Protein AF-A0A9X0CSK3-F1 (afdb_monomer)

Structure (mmCIF, N/CA/C/O backbone):
data_AF-A0A9X0CSK3-F1
#
_entry.id   AF-A0A9X0CSK3-F1
#
loop_
_atom_site.group_PDB
_atom_site.id
_atom_site.type_symbol
_atom_site.label_atom_id
_atom_site.label_alt_id
_atom_site.label_comp_id
_atom_site.label_asym_id
_atom_site.label_entity_id
_atom_site.label_seq_id
_atom_site.pdbx_PDB_ins_code
_atom_site.Cartn_x
_atom_site.Cartn_y
_atom_site.Cartn_z
_atom_site.occupancy
_atom_site.B_iso_or_equiv
_atom_site.auth_seq_id
_atom_site.auth_comp_id
_atom_site.auth_asym_id
_atom_site.auth_atom_id
_atom_site.pdbx_PDB_model_num
ATOM 1 N N . MET A 1 1 ? 17.862 30.780 7.744 1.00 40.22 1 MET A N 1
ATOM 2 C CA . MET A 1 1 ? 16.846 31.199 6.753 1.00 40.22 1 MET A CA 1
ATOM 3 C C . MET A 1 1 ? 15.667 30.244 6.864 1.00 40.22 1 MET A C 1
ATOM 5 O O . MET A 1 1 ? 15.822 29.083 6.515 1.00 40.22 1 MET A O 1
ATOM 9 N N . SER A 1 2 ? 14.540 30.673 7.439 1.00 42.19 2 SER A N 1
ATOM 10 C CA . SER A 1 2 ? 13.353 29.812 7.549 1.00 42.19 2 SER A CA 1
ATOM 11 C C . SER A 1 2 ? 12.716 29.691 6.167 1.00 42.19 2 SER A C 1
ATOM 13 O O . SER A 1 2 ? 12.241 30.685 5.614 1.00 42.19 2 SER A O 1
ATOM 15 N N . ALA A 1 3 ? 12.797 28.508 5.559 1.00 40.62 3 ALA A N 1
ATOM 16 C CA . ALA A 1 3 ? 12.141 28.245 4.288 1.00 40.62 3 ALA A CA 1
ATOM 17 C C . ALA A 1 3 ? 10.630 28.453 4.454 1.00 40.62 3 ALA A C 1
ATOM 19 O O . ALA A 1 3 ? 10.029 27.965 5.408 1.00 40.62 3 ALA A O 1
ATOM 20 N N . ASN A 1 4 ? 10.019 29.179 3.518 1.00 42.47 4 ASN A N 1
ATOM 21 C CA . ASN A 1 4 ? 8.575 29.377 3.482 1.00 42.47 4 ASN A CA 1
ATOM 22 C C . ASN A 1 4 ? 7.900 27.983 3.462 1.00 42.47 4 ASN A C 1
ATOM 24 O O . ASN A 1 4 ? 8.144 27.230 2.512 1.00 42.47 4 ASN A O 1
ATOM 28 N N . PRO A 1 5 ? 7.106 27.591 4.481 1.00 48.34 5 PRO A N 1
ATOM 29 C CA . PRO A 1 5 ? 6.612 26.216 4.641 1.00 48.34 5 PRO A CA 1
ATOM 30 C C . PRO A 1 5 ? 5.733 25.732 3.474 1.00 48.34 5 PRO A C 1
ATOM 32 O O . PRO A 1 5 ? 5.502 24.537 3.322 1.00 48.34 5 PRO A O 1
ATOM 35 N N . SER A 1 6 ? 5.298 26.640 2.596 1.00 53.62 6 SER A N 1
ATOM 36 C CA . SER A 1 6 ? 4.595 26.325 1.351 1.00 53.62 6 SER A CA 1
ATOM 37 C C . SER A 1 6 ? 5.475 25.726 0.243 1.00 53.62 6 SER A C 1
ATOM 39 O O . SER A 1 6 ? 4.927 25.159 -0.701 1.00 53.62 6 SER A O 1
ATOM 41 N N . LYS A 1 7 ? 6.814 25.812 0.333 1.00 61.25 7 LYS A N 1
ATOM 42 C CA . LYS A 1 7 ? 7.733 25.332 -0.720 1.00 61.25 7 LYS A CA 1
ATOM 43 C C . LYS A 1 7 ? 8.302 23.931 -0.494 1.00 61.25 7 LYS A C 1
ATOM 45 O O . LYS A 1 7 ? 8.756 23.321 -1.454 1.00 61.25 7 LYS A O 1
ATOM 50 N N . THR A 1 8 ? 8.292 23.411 0.735 1.00 75.44 8 THR A N 1
ATOM 51 C CA . THR A 1 8 ? 8.854 22.083 1.031 1.00 75.44 8 THR A CA 1
ATOM 52 C C . THR A 1 8 ? 7.776 20.996 1.066 1.00 75.44 8 THR A C 1
ATOM 54 O O . THR A 1 8 ? 6.624 21.213 1.461 1.00 75.44 8 THR A O 1
ATOM 57 N N . PHE A 1 9 ? 8.137 19.797 0.612 1.00 77.62 9 PHE A N 1
ATOM 58 C CA . PHE A 1 9 ? 7.306 18.606 0.772 1.00 77.62 9 PHE A CA 1
ATOM 59 C C . PHE A 1 9 ? 7.514 17.928 2.126 1.00 77.62 9 PHE A C 1
ATOM 61 O O . PHE A 1 9 ? 6.725 17.054 2.461 1.00 77.62 9 PHE A O 1
ATOM 68 N N . TYR A 1 10 ? 8.528 18.329 2.896 1.00 85.94 10 TYR A N 1
ATOM 69 C CA . TYR A 1 10 ? 8.949 17.610 4.089 1.00 85.94 10 TYR A CA 1
ATOM 70 C C . TYR A 1 10 ? 7.950 17.713 5.253 1.00 85.94 10 TYR A C 1
ATOM 72 O O . TYR A 1 10 ? 7.485 18.805 5.575 1.00 85.94 10 TYR A O 1
ATOM 80 N N . GLY A 1 11 ? 7.659 16.579 5.900 1.00 85.50 11 GLY A N 1
ATOM 81 C CA . GLY A 1 11 ? 7.024 16.518 7.222 1.00 85.50 11 GLY A CA 1
ATOM 82 C C . GLY A 1 11 ? 5.646 17.177 7.325 1.00 85.50 11 GLY A C 1
ATOM 83 O O . GLY A 1 11 ? 5.385 17.918 8.273 1.00 85.50 11 GLY A O 1
ATOM 84 N N . ARG A 1 12 ? 4.751 16.933 6.362 1.00 89.19 12 ARG A N 1
ATOM 85 C CA . ARG A 1 12 ? 3.408 17.529 6.359 1.00 89.19 12 ARG A CA 1
ATOM 86 C C . ARG A 1 12 ? 2.505 16.874 7.405 1.00 89.19 12 ARG A C 1
ATOM 88 O O . ARG A 1 12 ? 2.547 15.665 7.618 1.00 89.19 12 ARG A O 1
ATOM 95 N N . SER A 1 13 ? 1.630 17.670 8.016 1.00 91.88 13 SER A N 1
ATOM 96 C CA . SER A 1 13 ? 0.633 17.163 8.960 1.00 91.88 13 SER A CA 1
ATOM 97 C C . SER A 1 13 ? -0.369 16.247 8.262 1.00 91.88 13 SER A C 1
ATOM 99 O O . SER A 1 13 ? -0.886 16.570 7.188 1.00 91.88 13 SER A O 1
ATOM 101 N N . LEU A 1 14 ? -0.648 15.104 8.885 1.00 94.62 14 LEU A N 1
ATOM 102 C CA . LEU A 1 14 ? -1.708 14.211 8.440 1.00 94.62 14 LEU A CA 1
ATOM 103 C C . LEU A 1 14 ? -3.088 14.836 8.734 1.00 94.62 14 LEU A C 1
ATOM 105 O O . LEU A 1 14 ? -3.266 15.457 9.784 1.00 94.62 14 LEU A O 1
ATOM 109 N N . PRO A 1 15 ? -4.067 14.665 7.833 1.00 95.19 15 PRO A N 1
ATOM 110 C CA . PRO A 1 15 ? -5.474 14.966 8.098 1.00 95.19 15 PRO A CA 1
ATOM 111 C C . PRO A 1 15 ? -6.005 14.259 9.355 1.00 95.19 15 PRO A C 1
ATOM 113 O O . PRO A 1 15 ? -5.570 13.155 9.672 1.00 95.19 15 PRO A O 1
ATOM 116 N N . GLN A 1 16 ? -6.974 14.864 10.054 1.00 92.75 16 GLN A N 1
ATOM 117 C CA . GLN A 1 16 ? -7.488 14.377 11.353 1.00 92.75 16 GLN A CA 1
ATOM 118 C C . GLN A 1 16 ? -8.116 12.972 11.302 1.00 92.75 16 GLN A C 1
ATOM 120 O O . GLN A 1 16 ? -8.149 12.254 12.296 1.00 92.75 16 GLN A O 1
ATOM 125 N N . ASN A 1 17 ? -8.620 12.586 10.136 1.00 94.06 17 ASN A N 1
ATOM 126 C CA . ASN A 1 17 ? -9.190 11.278 9.824 1.00 94.06 17 ASN A CA 1
ATOM 127 C C . ASN A 1 17 ? -8.132 10.176 9.628 1.00 94.06 17 ASN A C 1
ATOM 129 O O . ASN A 1 17 ? -8.496 9.005 9.517 1.00 94.06 17 ASN A O 1
ATOM 133 N N . LEU A 1 18 ? -6.844 10.529 9.575 1.00 97.94 18 LEU A N 1
ATOM 134 C CA . LEU A 1 18 ? -5.724 9.595 9.489 1.00 97.94 18 LEU A CA 1
ATOM 135 C C . LEU A 1 18 ? -4.973 9.567 10.820 1.00 97.94 18 LEU A C 1
ATOM 137 O O . LEU A 1 18 ? -4.809 10.587 11.485 1.00 97.94 18 LEU A O 1
ATOM 141 N N . VAL A 1 19 ? -4.476 8.394 11.206 1.00 98.25 19 VAL A N 1
ATOM 142 C CA . VAL A 1 19 ? -3.727 8.245 12.461 1.00 98.25 19 VAL A CA 1
ATOM 143 C C . VAL A 1 19 ? -2.261 8.002 12.156 1.00 98.25 19 VAL A C 1
ATOM 145 O O . VAL A 1 19 ? -1.904 6.986 11.563 1.00 98.25 19 VAL A O 1
ATOM 148 N N . ASP A 1 20 ? -1.422 8.938 12.596 1.00 97.81 20 ASP A N 1
ATOM 149 C CA . ASP A 1 20 ? 0.035 8.872 12.473 1.00 97.81 20 ASP A CA 1
ATOM 150 C C . ASP A 1 20 ? 0.575 7.580 13.093 1.00 97.81 20 ASP A C 1
ATOM 152 O O . ASP A 1 20 ? 0.211 7.214 14.219 1.00 97.81 20 ASP A O 1
ATOM 156 N N . TYR A 1 21 ? 1.467 6.905 12.370 1.00 97.00 21 TYR A N 1
ATOM 157 C CA . TYR A 1 21 ? 2.079 5.657 12.804 1.00 97.00 21 TYR A CA 1
ATOM 158 C C . TYR A 1 21 ? 2.817 5.747 14.147 1.00 97.00 21 TYR A C 1
ATOM 160 O O . TYR A 1 21 ? 2.851 4.771 14.895 1.00 97.00 21 TYR A O 1
ATOM 168 N N . ARG A 1 22 ? 3.348 6.922 14.494 1.00 95.38 22 ARG A N 1
ATOM 169 C CA . ARG A 1 22 ? 4.094 7.173 15.738 1.00 95.38 22 ARG A CA 1
ATOM 170 C C . ARG A 1 22 ? 3.187 7.419 16.948 1.00 95.38 22 ARG A C 1
ATOM 172 O O . ARG A 1 22 ? 3.669 7.554 18.069 1.00 95.38 22 ARG A O 1
ATOM 179 N N . SER A 1 23 ? 1.875 7.514 16.742 1.00 97.44 23 SER A N 1
ATOM 180 C CA . SER A 1 23 ? 0.916 7.800 17.811 1.00 97.44 23 SER A CA 1
ATOM 181 C C . SER A 1 23 ? 0.639 6.585 18.710 1.00 97.44 23 SER A C 1
ATOM 183 O O . SER A 1 23 ? 0.748 5.426 18.300 1.00 97.44 23 SER A O 1
ATOM 185 N N . LYS A 1 24 ? 0.156 6.842 19.935 1.00 97.62 24 LYS A N 1
ATOM 186 C CA . LYS A 1 24 ? -0.348 5.792 20.844 1.00 97.62 24 LYS A CA 1
ATOM 187 C C . LYS A 1 24 ? -1.507 4.993 20.226 1.00 97.62 24 LYS A C 1
ATOM 189 O O . LYS A 1 24 ? -1.617 3.788 20.457 1.00 97.62 24 LYS A O 1
ATOM 194 N N . GLY A 1 25 ? -2.347 5.653 19.422 1.00 97.31 25 GLY A N 1
ATOM 195 C CA . GLY A 1 25 ? -3.437 5.010 18.686 1.00 97.31 25 GLY A CA 1
ATOM 196 C C . GLY A 1 25 ? -2.917 3.980 17.684 1.00 97.31 25 GLY A C 1
ATOM 197 O O . GLY A 1 25 ? -3.385 2.846 17.682 1.00 97.31 25 GLY A O 1
ATOM 198 N N . SER A 1 26 ? -1.889 4.335 16.909 1.00 97.94 26 SER A N 1
ATOM 199 C CA . SER A 1 26 ? -1.227 3.401 15.990 1.00 97.94 26 SER A CA 1
ATOM 200 C C . SER A 1 26 ? -0.593 2.217 16.718 1.00 97.94 26 SER A C 1
ATOM 202 O O . SER A 1 26 ? -0.839 1.078 16.330 1.00 97.94 26 SER A O 1
ATOM 204 N N . LYS A 1 27 ? 0.146 2.461 17.814 1.00 98.00 27 LYS A N 1
ATOM 205 C CA . LYS A 1 27 ? 0.730 1.384 18.633 1.00 98.00 27 LYS A CA 1
ATOM 206 C C . LYS A 1 27 ? -0.332 0.369 19.061 1.00 98.00 27 LYS A C 1
ATOM 208 O O . LYS A 1 27 ? -0.126 -0.830 18.924 1.00 98.00 27 LYS A O 1
ATOM 213 N N . THR A 1 28 ? -1.476 0.857 19.539 1.00 98.38 28 THR A N 1
ATOM 214 C CA . THR A 1 28 ? -2.590 0.004 19.984 1.00 98.38 28 THR A CA 1
ATOM 215 C C . THR A 1 28 ? -3.127 -0.857 18.837 1.00 98.38 28 THR A C 1
ATOM 217 O O . THR A 1 28 ? -3.261 -2.068 18.995 1.00 98.38 28 THR A O 1
ATOM 220 N N . ARG A 1 29 ? -3.368 -0.253 17.664 1.00 98.56 29 ARG A N 1
ATOM 221 C CA . ARG A 1 29 ? -3.855 -0.960 16.468 1.00 98.56 29 ARG A CA 1
ATOM 222 C C . ARG A 1 29 ? -2.865 -2.003 15.965 1.00 98.56 29 ARG A C 1
ATOM 224 O O . ARG A 1 29 ? -3.264 -3.129 15.698 1.00 98.56 29 ARG A O 1
ATOM 231 N N . LEU A 1 30 ? -1.580 -1.653 15.879 1.00 98.12 30 LEU A N 1
ATOM 232 C CA . LEU A 1 30 ? -0.547 -2.565 15.394 1.00 98.12 30 LEU A CA 1
ATOM 233 C C . LEU A 1 30 ? -0.365 -3.759 16.334 1.00 98.12 30 LEU A C 1
ATOM 235 O O . LEU A 1 30 ? -0.346 -4.893 15.867 1.00 98.12 30 LEU A O 1
ATOM 239 N N . CYS A 1 31 ? -0.278 -3.527 17.649 1.00 97.94 31 CYS A N 1
ATOM 240 C CA . CYS A 1 31 ? -0.180 -4.615 18.624 1.00 97.94 31 CYS A CA 1
ATOM 241 C C . CYS A 1 31 ? -1.373 -5.572 18.515 1.00 97.94 31 CYS A C 1
ATOM 243 O O . CYS A 1 31 ? -1.173 -6.783 18.479 1.00 97.94 31 CYS A O 1
ATOM 245 N N . ARG A 1 32 ? -2.597 -5.042 18.399 1.00 97.44 32 ARG A N 1
ATOM 246 C CA . ARG A 1 32 ? -3.802 -5.859 18.225 1.00 97.44 32 ARG A CA 1
ATOM 247 C C . ARG A 1 32 ? -3.796 -6.624 16.902 1.00 97.44 32 ARG A C 1
ATOM 249 O O . ARG A 1 32 ? -4.100 -7.812 16.903 1.00 97.44 32 ARG A O 1
ATOM 256 N N . ALA A 1 33 ? -3.421 -5.988 15.793 1.00 96.81 33 ALA A N 1
ATOM 257 C CA . ALA A 1 33 ? -3.337 -6.643 14.487 1.00 96.81 33 ALA A CA 1
ATOM 258 C C . ALA A 1 33 ? -2.302 -7.782 14.481 1.00 96.81 33 ALA A C 1
ATOM 260 O O . ALA A 1 33 ? -2.587 -8.854 13.957 1.00 96.81 33 ALA A O 1
ATOM 261 N N . LEU A 1 34 ? -1.143 -7.592 15.123 1.00 94.31 34 LEU A N 1
ATOM 262 C CA . LEU A 1 34 ? -0.134 -8.643 15.305 1.00 94.31 34 LEU A CA 1
ATOM 263 C C . LEU A 1 34 ? -0.674 -9.799 16.160 1.00 94.31 34 LEU A C 1
ATOM 265 O O . LEU A 1 34 ? -0.594 -10.951 15.755 1.00 94.31 34 LEU A O 1
ATOM 269 N N . GLN A 1 35 ? -1.287 -9.497 17.307 1.00 93.62 35 GLN A N 1
ATOM 270 C CA . GLN A 1 35 ? -1.839 -10.510 18.219 1.00 93.62 35 GLN A CA 1
ATOM 271 C C . GLN A 1 35 ? -2.995 -11.312 17.609 1.00 93.62 35 GLN A C 1
ATOM 273 O O . GLN A 1 35 ? -3.183 -12.476 17.947 1.00 93.62 35 GLN A O 1
ATOM 278 N N . THR A 1 36 ? -3.783 -10.690 16.733 1.00 92.38 36 THR A N 1
ATOM 279 C CA . THR A 1 36 ? -4.957 -11.315 16.103 1.00 92.38 36 THR A CA 1
ATOM 280 C C . THR A 1 36 ? -4.664 -11.907 14.723 1.00 92.38 36 THR A C 1
ATOM 282 O O . THR A 1 36 ? -5.570 -12.454 14.099 1.00 92.38 36 THR A O 1
ATOM 285 N N . GLY A 1 37 ? -3.418 -11.823 14.240 1.00 92.50 37 GLY A N 1
ATOM 286 C CA . GLY A 1 37 ? -3.010 -12.383 12.949 1.00 92.50 37 GLY A CA 1
ATOM 287 C C . GLY A 1 37 ? -3.504 -11.604 11.724 1.00 92.50 37 GLY A C 1
ATOM 288 O O . GLY A 1 37 ? -3.651 -12.192 10.661 1.00 92.50 37 GLY A O 1
ATOM 289 N N . TYR A 1 38 ? -3.770 -10.300 11.852 1.00 96.06 38 TYR A N 1
ATOM 290 C CA . TYR A 1 38 ? -4.163 -9.392 10.758 1.00 96.06 38 TYR A CA 1
ATOM 291 C C . TYR A 1 38 ? -3.015 -8.475 10.297 1.00 96.06 38 TYR A C 1
ATOM 293 O O . TYR A 1 38 ? -3.232 -7.427 9.683 1.00 96.06 38 TYR A O 1
ATOM 301 N N . ALA A 1 39 ? -1.777 -8.842 10.610 1.00 96.31 39 ALA A N 1
ATOM 302 C CA . ALA A 1 39 ? -0.577 -8.111 10.221 1.00 96.31 39 ALA A CA 1
ATOM 303 C C . ALA A 1 39 ? 0.445 -9.018 9.518 1.00 96.31 39 ALA A C 1
ATOM 305 O O . ALA A 1 39 ? 1.637 -8.738 9.570 1.00 96.31 39 ALA A O 1
ATOM 306 N N . VAL A 1 40 ? -0.004 -10.084 8.844 1.00 95.19 40 VAL A N 1
ATOM 307 C CA . VAL A 1 40 ? 0.882 -11.025 8.131 1.00 95.19 40 VAL A CA 1
ATOM 308 C C . VAL A 1 40 ? 1.833 -10.312 7.145 1.00 95.19 40 VAL A C 1
ATOM 310 O O . VAL A 1 40 ? 3.029 -10.587 7.176 1.00 95.19 40 VAL A O 1
ATOM 313 N N . PRO A 1 41 ? 1.394 -9.316 6.345 1.00 96.75 41 PRO A N 1
ATOM 314 C CA . PRO A 1 41 ? 2.297 -8.592 5.448 1.00 96.75 41 PRO A CA 1
ATOM 315 C C . PRO A 1 41 ? 3.335 -7.709 6.156 1.00 96.75 41 PRO A C 1
ATOM 317 O O . PRO A 1 41 ? 4.329 -7.319 5.540 1.00 96.75 41 PRO A O 1
ATOM 320 N N . TYR A 1 42 ? 3.099 -7.335 7.418 1.00 96.12 42 TYR A N 1
ATOM 321 C CA . TYR A 1 42 ? 3.815 -6.253 8.092 1.00 96.12 42 TYR A CA 1
ATOM 322 C C . TYR A 1 42 ? 5.316 -6.521 8.187 1.00 96.12 42 TYR A C 1
ATOM 324 O O . TYR A 1 42 ? 6.105 -5.653 7.814 1.00 96.12 42 TYR A O 1
ATOM 332 N N . LEU A 1 43 ? 5.724 -7.704 8.658 1.00 91.94 43 LEU A N 1
ATOM 333 C CA . LEU A 1 43 ? 7.140 -8.007 8.876 1.00 91.94 43 LEU A CA 1
ATOM 334 C C . LEU A 1 43 ? 7.909 -8.033 7.550 1.00 91.94 43 LEU A C 1
ATOM 336 O O . LEU A 1 43 ? 8.892 -7.302 7.409 1.00 91.94 43 LEU A O 1
ATOM 340 N N . SER A 1 44 ? 7.411 -8.761 6.548 1.00 89.88 44 SER A N 1
ATOM 341 C CA . SER A 1 44 ? 8.039 -8.848 5.224 1.00 89.88 44 SER A CA 1
ATOM 342 C C . SER A 1 44 ? 8.128 -7.478 4.549 1.00 89.88 44 SER A C 1
ATOM 344 O O . SER A 1 44 ? 9.203 -7.091 4.092 1.00 89.88 44 SER A O 1
ATOM 346 N N . LEU A 1 45 ? 7.049 -6.687 4.559 1.00 93.50 45 LEU A N 1
ATOM 347 C CA . LEU A 1 45 ? 7.067 -5.340 3.981 1.00 93.50 45 LEU A CA 1
ATOM 348 C C . LEU A 1 45 ? 7.989 -4.397 4.755 1.00 93.50 45 LEU A C 1
ATOM 350 O O . LEU A 1 45 ? 8.713 -3.623 4.135 1.00 93.50 45 LEU A O 1
ATOM 354 N N . SER A 1 46 ? 7.995 -4.458 6.090 1.00 92.56 46 SER A N 1
ATOM 355 C CA . SER A 1 46 ? 8.833 -3.580 6.918 1.00 92.56 46 SER A CA 1
ATOM 356 C C . SER A 1 46 ? 10.318 -3.830 6.678 1.00 92.56 46 SER A C 1
ATOM 358 O O . SER A 1 46 ? 11.091 -2.878 6.604 1.00 92.56 46 SER A O 1
ATOM 360 N N . SER A 1 47 ? 10.690 -5.091 6.435 1.00 85.69 47 SER A N 1
ATOM 361 C CA . SER A 1 47 ? 12.052 -5.498 6.085 1.00 85.69 47 SER A CA 1
ATOM 362 C C . SER A 1 47 ? 12.498 -5.046 4.693 1.00 85.69 47 SER A C 1
ATOM 364 O O . SER A 1 47 ? 13.648 -5.251 4.334 1.00 85.69 47 SER A O 1
ATOM 366 N N . CYS A 1 48 ? 11.592 -4.479 3.890 1.00 85.31 48 CYS A N 1
ATOM 367 C CA . CYS A 1 48 ? 11.834 -4.007 2.526 1.00 85.31 48 CYS A CA 1
ATOM 368 C C . CYS A 1 48 ? 11.460 -2.522 2.349 1.00 85.31 48 CYS A C 1
ATOM 370 O O . CYS A 1 48 ? 11.553 -1.998 1.240 1.00 85.31 48 CYS A O 1
ATOM 372 N N . PHE A 1 49 ? 11.014 -1.841 3.412 1.00 87.75 49 PHE A N 1
ATOM 373 C CA . PHE A 1 49 ? 10.351 -0.544 3.314 1.00 87.75 49 PHE A CA 1
ATOM 374 C C . PHE A 1 49 ? 11.327 0.615 3.079 1.00 87.75 49 PHE A C 1
ATOM 376 O O . PHE A 1 49 ? 12.035 1.051 3.986 1.00 87.75 49 PHE A O 1
ATOM 383 N N . ASN A 1 50 ? 11.274 1.194 1.879 1.00 81.00 50 ASN A N 1
ATOM 384 C CA . ASN A 1 50 ? 12.168 2.267 1.447 1.00 81.00 50 ASN A CA 1
ATOM 385 C C . ASN A 1 50 ? 11.425 3.545 1.048 1.00 81.00 50 A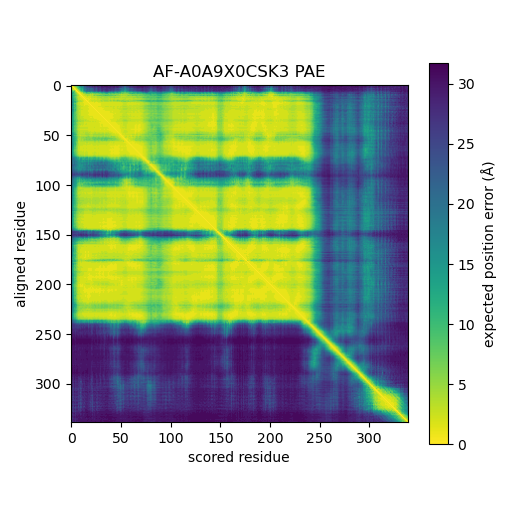SN A C 1
ATOM 387 O O . ASN A 1 50 ? 10.232 3.536 0.735 1.00 81.00 50 ASN A O 1
ATOM 391 N N . THR A 1 51 ? 12.150 4.663 1.085 1.00 83.44 51 THR A N 1
ATOM 392 C CA . THR A 1 51 ? 11.667 5.957 0.588 1.00 83.44 51 THR A CA 1
ATOM 393 C C . THR A 1 51 ? 11.672 5.942 -0.938 1.00 83.44 51 THR A C 1
ATOM 395 O O . THR A 1 51 ? 12.587 5.401 -1.555 1.00 83.44 51 THR A O 1
ATOM 398 N N . GLN A 1 52 ? 10.655 6.528 -1.570 1.00 79.19 52 GLN A N 1
ATOM 399 C CA . GLN A 1 52 ? 10.694 6.734 -3.016 1.00 79.19 52 GLN A CA 1
ATOM 400 C C . GLN A 1 52 ? 11.811 7.715 -3.392 1.00 79.19 52 GLN A C 1
ATOM 402 O O . GLN A 1 52 ? 11.905 8.787 -2.797 1.00 79.19 52 GLN A O 1
ATOM 407 N N . ALA A 1 53 ? 12.631 7.346 -4.379 1.00 72.06 53 ALA A N 1
ATOM 408 C CA . ALA A 1 53 ? 13.790 8.145 -4.783 1.00 72.06 53 ALA A CA 1
ATOM 409 C C . ALA A 1 53 ? 13.391 9.471 -5.451 1.00 72.06 53 ALA A C 1
ATOM 411 O O . ALA A 1 53 ? 14.050 10.480 -5.249 1.00 72.06 53 ALA A O 1
ATOM 412 N N . GLU A 1 54 ? 12.277 9.479 -6.191 1.00 78.06 54 GLU A N 1
ATOM 413 C CA . GLU A 1 54 ? 11.738 10.676 -6.845 1.00 78.06 54 GLU A CA 1
ATOM 414 C C . GLU A 1 54 ? 10.254 10.871 -6.510 1.00 78.06 54 GLU A C 1
ATOM 416 O O . GLU A 1 54 ? 9.549 9.883 -6.261 1.00 78.06 54 GLU A O 1
ATOM 421 N N . PRO A 1 55 ? 9.717 12.108 -6.548 1.00 80.94 55 PRO A N 1
ATOM 422 C CA . PRO A 1 55 ? 8.306 12.390 -6.263 1.00 80.94 55 PRO A CA 1
ATOM 423 C C . PRO A 1 55 ? 7.300 11.585 -7.102 1.00 80.94 55 PRO A C 1
ATOM 425 O O . PRO A 1 55 ? 6.224 11.250 -6.601 1.00 80.94 55 PRO A O 1
ATOM 428 N N . ALA A 1 56 ? 7.654 11.223 -8.336 1.00 83.94 56 ALA A N 1
ATOM 429 C CA . ALA A 1 56 ? 6.805 10.446 -9.239 1.00 83.94 56 ALA A CA 1
ATOM 430 C C . ALA A 1 56 ? 6.923 8.916 -9.056 1.00 83.94 56 ALA A C 1
ATOM 432 O O . ALA A 1 56 ? 6.065 8.158 -9.504 1.00 83.94 56 ALA A O 1
ATOM 433 N N . TYR A 1 57 ? 7.942 8.427 -8.342 1.00 84.44 57 TYR A N 1
ATOM 434 C CA . TYR A 1 57 ? 8.282 6.997 -8.286 1.00 84.44 57 TYR A CA 1
ATOM 435 C C . TYR A 1 57 ? 7.493 6.168 -7.269 1.00 84.44 57 TYR A C 1
ATOM 437 O O . TYR A 1 57 ? 7.824 5.006 -7.044 1.00 84.44 57 TYR A O 1
ATOM 445 N N . CYS A 1 58 ? 6.426 6.701 -6.672 1.00 91.56 58 CYS A N 1
ATOM 446 C CA . CYS A 1 58 ? 5.641 5.976 -5.668 1.00 91.56 58 CYS A CA 1
ATOM 447 C C . CYS A 1 58 ? 5.175 4.579 -6.132 1.00 91.56 58 CYS A C 1
ATOM 449 O O . CYS A 1 58 ? 5.235 3.624 -5.355 1.00 91.56 58 CYS A O 1
ATOM 451 N N . GLY A 1 59 ? 4.776 4.428 -7.402 1.00 88.94 59 GLY A N 1
ATOM 452 C CA . GLY A 1 59 ? 4.375 3.142 -7.984 1.00 88.94 59 GLY A CA 1
ATOM 453 C C . GLY A 1 59 ? 5.533 2.149 -8.098 1.00 88.94 59 GLY A C 1
ATOM 454 O O . GLY A 1 59 ? 5.426 1.020 -7.628 1.00 88.94 59 GLY A O 1
ATOM 455 N N . VAL A 1 60 ? 6.667 2.588 -8.645 1.00 85.44 60 VAL A N 1
ATOM 456 C CA . VAL A 1 60 ? 7.883 1.770 -8.810 1.00 85.44 60 VAL A CA 1
ATOM 457 C C . VAL A 1 60 ? 8.450 1.359 -7.447 1.00 85.44 60 VAL A C 1
ATOM 459 O O . VAL A 1 60 ? 8.822 0.204 -7.235 1.00 85.44 60 VAL A O 1
ATOM 462 N N . SER A 1 61 ? 8.466 2.290 -6.490 1.00 85.50 61 SER A N 1
ATOM 463 C CA . SER A 1 61 ? 8.866 2.032 -5.108 1.00 85.50 61 SER A CA 1
ATOM 464 C C . SER A 1 61 ? 7.945 1.018 -4.440 1.00 85.50 61 SER A C 1
ATOM 466 O O . SER A 1 61 ? 8.428 0.024 -3.912 1.00 85.50 61 SER A O 1
ATOM 468 N N . THR A 1 62 ? 6.628 1.197 -4.539 1.00 94.69 62 THR A N 1
ATOM 469 C CA . THR A 1 62 ? 5.653 0.232 -4.009 1.00 94.69 62 THR A CA 1
ATOM 470 C C . THR A 1 62 ? 5.848 -1.158 -4.609 1.00 94.69 62 THR A C 1
ATOM 472 O O . THR A 1 62 ? 5.851 -2.144 -3.874 1.00 94.69 62 THR A O 1
ATOM 475 N N . LEU A 1 63 ? 6.043 -1.244 -5.928 1.00 89.56 63 LEU A N 1
ATOM 476 C CA . LEU A 1 63 ? 6.211 -2.520 -6.610 1.00 89.56 63 LEU A CA 1
ATOM 477 C C . LEU A 1 63 ? 7.448 -3.262 -6.112 1.00 89.56 63 LEU A C 1
ATOM 479 O O . LEU A 1 63 ? 7.329 -4.412 -5.708 1.00 89.56 63 LEU A O 1
ATOM 483 N N . ALA A 1 64 ? 8.623 -2.633 -6.103 1.00 85.00 64 ALA A N 1
ATOM 484 C CA . ALA A 1 64 ? 9.822 -3.367 -5.711 1.00 85.00 64 ALA A CA 1
ATOM 485 C C . ALA A 1 64 ? 9.917 -3.644 -4.196 1.00 85.00 64 ALA A C 1
ATOM 487 O O . ALA A 1 64 ? 10.489 -4.669 -3.831 1.00 85.00 64 ALA A O 1
ATOM 488 N N . ILE A 1 65 ? 9.253 -2.865 -3.326 1.00 87.06 65 ILE A N 1
ATOM 489 C CA . ILE A 1 65 ? 9.013 -3.281 -1.927 1.00 87.06 65 ILE A CA 1
ATOM 490 C C . ILE A 1 65 ? 8.267 -4.624 -1.901 1.00 87.06 65 ILE A C 1
ATOM 492 O O . ILE A 1 65 ? 8.674 -5.541 -1.193 1.00 87.06 65 ILE A O 1
ATOM 496 N N . ILE A 1 66 ? 7.198 -4.757 -2.694 1.00 93.81 66 ILE A N 1
ATOM 497 C CA . ILE A 1 66 ? 6.393 -5.983 -2.754 1.00 93.81 66 ILE A CA 1
ATOM 498 C C . ILE A 1 66 ? 7.158 -7.143 -3.406 1.00 93.81 66 ILE A C 1
ATOM 500 O O . ILE A 1 66 ? 7.096 -8.255 -2.894 1.00 93.81 66 ILE A O 1
ATOM 504 N N . LEU A 1 67 ? 7.898 -6.918 -4.497 1.00 85.75 67 LEU A N 1
ATOM 505 C CA . LEU A 1 67 ? 8.692 -7.970 -5.153 1.00 85.75 67 LEU A CA 1
ATOM 506 C C . LEU A 1 67 ? 9.763 -8.541 -4.211 1.00 85.75 67 LEU A C 1
ATOM 508 O O . LEU A 1 67 ? 9.947 -9.757 -4.156 1.00 85.75 67 LEU A O 1
ATOM 512 N N . ASN A 1 68 ? 10.417 -7.675 -3.430 1.00 84.56 68 ASN A N 1
ATOM 513 C CA . ASN A 1 68 ? 11.379 -8.096 -2.414 1.00 84.56 68 ASN A CA 1
ATOM 514 C C . ASN A 1 68 ? 10.690 -8.851 -1.267 1.00 84.56 68 ASN A C 1
ATOM 516 O O . ASN A 1 68 ? 11.183 -9.894 -0.844 1.00 84.56 68 ASN A O 1
ATOM 520 N N . ALA A 1 69 ? 9.524 -8.379 -0.809 1.00 87.31 69 ALA A N 1
ATOM 521 C CA . ALA A 1 69 ? 8.739 -9.063 0.220 1.00 87.31 69 ALA A CA 1
ATOM 522 C C . ALA A 1 69 ? 8.241 -10.450 -0.244 1.00 87.31 69 ALA A C 1
ATOM 524 O O . ALA A 1 69 ? 8.205 -11.382 0.555 1.00 87.31 69 ALA A O 1
ATOM 525 N N . LEU A 1 70 ? 7.943 -10.604 -1.541 1.00 86.19 70 LEU A N 1
ATOM 526 C CA . LEU A 1 70 ? 7.633 -11.878 -2.206 1.00 86.19 70 LEU A CA 1
ATOM 527 C C . LEU A 1 70 ? 8.863 -12.771 -2.445 1.00 86.19 70 LEU A C 1
ATOM 529 O O . LEU A 1 70 ? 8.707 -13.902 -2.904 1.00 86.19 70 LEU A O 1
ATOM 533 N N . ARG A 1 71 ? 10.078 -12.276 -2.169 1.00 81.81 71 ARG A N 1
ATOM 534 C CA . ARG A 1 71 ? 11.355 -12.974 -2.401 1.00 81.81 71 ARG A CA 1
ATOM 535 C C . ARG A 1 71 ? 11.498 -13.500 -3.834 1.00 81.81 71 ARG A C 1
ATOM 537 O O . ARG A 1 71 ? 11.988 -14.611 -4.057 1.00 81.81 71 ARG A O 1
ATOM 544 N N . ILE A 1 72 ? 11.054 -12.704 -4.804 1.00 75.25 72 ILE A N 1
ATOM 545 C CA . ILE A 1 72 ? 11.228 -13.027 -6.219 1.00 75.25 72 ILE A CA 1
ATOM 546 C C . ILE A 1 72 ? 12.700 -12.851 -6.589 1.00 75.25 72 ILE A C 1
ATOM 548 O O . ILE A 1 72 ? 13.269 -11.774 -6.407 1.00 75.25 72 ILE A O 1
ATOM 552 N N . ASP A 1 73 ? 13.311 -13.909 -7.122 1.00 69.19 73 ASP A N 1
ATOM 553 C CA . ASP A 1 73 ? 14.650 -13.818 -7.697 1.00 69.19 73 ASP A CA 1
ATOM 554 C C . ASP A 1 73 ? 14.551 -13.118 -9.064 1.00 69.19 73 ASP A C 1
ATOM 556 O O . ASP A 1 73 ? 13.898 -13.648 -9.968 1.00 69.19 73 ASP A O 1
ATOM 560 N N . PRO A 1 74 ? 15.196 -11.955 -9.270 1.00 61.59 74 PRO A N 1
ATOM 561 C CA . PRO A 1 74 ? 15.207 -11.295 -10.573 1.00 61.59 74 PRO A CA 1
ATOM 562 C C . PRO A 1 74 ? 15.963 -12.098 -11.650 1.00 61.59 74 PRO A C 1
ATOM 564 O O . PRO A 1 74 ? 15.955 -11.695 -12.814 1.00 61.59 74 PRO A O 1
ATOM 567 N N . GLN A 1 75 ? 16.643 -13.195 -11.277 1.00 63.31 75 GLN A N 1
ATOM 568 C CA . GLN A 1 75 ? 17.456 -14.084 -12.120 1.00 63.31 75 GLN A CA 1
ATOM 569 C C . GLN A 1 75 ? 18.524 -13.332 -12.927 1.00 63.31 75 GLN A C 1
ATOM 571 O O . GLN A 1 75 ? 18.899 -13.709 -14.041 1.00 63.31 75 GLN A O 1
ATOM 576 N N . ARG A 1 76 ? 18.991 -12.201 -12.388 1.00 61.16 76 ARG A N 1
ATOM 577 C CA . ARG A 1 76 ? 19.856 -11.237 -13.074 1.00 61.16 76 ARG A CA 1
ATOM 578 C C . ARG A 1 76 ? 20.811 -10.583 -12.086 1.00 61.16 76 ARG A C 1
ATOM 580 O O . ARG A 1 76 ? 20.502 -10.428 -10.911 1.00 61.16 76 ARG A O 1
ATOM 587 N N . ILE A 1 77 ? 21.956 -10.137 -12.601 1.00 56.22 77 ILE A N 1
ATOM 588 C CA . ILE A 1 77 ? 22.930 -9.366 -11.824 1.00 56.22 77 ILE A CA 1
ATOM 589 C C . ILE A 1 77 ? 22.319 -8.011 -11.458 1.00 56.22 77 ILE A C 1
ATOM 591 O O . ILE A 1 77 ? 21.862 -7.265 -12.333 1.00 56.22 77 ILE A O 1
ATOM 595 N N . TRP A 1 78 ? 22.331 -7.713 -10.164 1.00 49.16 78 TRP A N 1
ATOM 596 C CA . TRP A 1 78 ? 21.785 -6.492 -9.592 1.00 49.16 78 TRP A CA 1
ATOM 597 C C . TRP A 1 78 ? 22.607 -5.253 -10.003 1.00 49.16 78 TRP A C 1
ATOM 599 O O . TRP A 1 78 ? 23.822 -5.338 -10.177 1.00 49.16 78 TRP A O 1
ATOM 609 N N . ARG A 1 79 ? 21.942 -4.106 -10.219 1.00 56.66 79 ARG A N 1
ATOM 610 C CA . ARG A 1 79 ? 22.589 -2.833 -10.607 1.00 56.66 79 ARG A CA 1
ATOM 611 C C . ARG A 1 79 ? 22.079 -1.646 -9.796 1.00 56.66 79 ARG A C 1
ATOM 613 O O . ARG A 1 79 ? 22.777 -1.160 -8.925 1.00 56.66 79 ARG A O 1
ATOM 620 N N . ASN A 1 80 ? 20.885 -1.154 -10.119 1.00 57.22 80 ASN A N 1
ATOM 621 C CA . ASN A 1 80 ? 20.203 -0.097 -9.376 1.00 57.22 80 ASN A CA 1
ATOM 622 C C . ASN A 1 80 ? 18.683 -0.326 -9.430 1.00 57.22 80 ASN A C 1
ATOM 624 O O . ASN A 1 80 ? 18.197 -1.081 -10.277 1.00 57.22 80 ASN A O 1
ATOM 628 N N . TYR A 1 81 ? 17.943 0.298 -8.510 1.00 57.22 81 TYR A N 1
ATOM 629 C CA . TYR A 1 81 ? 16.529 -0.001 -8.252 1.00 57.22 81 TYR A CA 1
ATOM 630 C C . TYR A 1 81 ? 15.633 0.168 -9.489 1.00 57.22 81 TYR A C 1
ATOM 632 O O . TYR A 1 81 ? 14.858 -0.722 -9.837 1.00 57.22 81 TYR A O 1
ATOM 640 N N . LEU A 1 82 ? 15.793 1.282 -10.207 1.00 55.62 82 LEU A N 1
ATOM 641 C CA . LEU A 1 82 ? 15.045 1.551 -11.436 1.00 55.62 82 LEU A CA 1
ATOM 642 C C . LEU A 1 82 ? 15.446 0.631 -12.578 1.00 55.62 82 LEU A C 1
ATOM 644 O O . LEU A 1 82 ? 14.574 0.113 -13.270 1.00 55.62 82 LEU A O 1
ATOM 648 N N . ALA A 1 83 ? 16.742 0.376 -12.759 1.00 55.00 83 ALA A N 1
ATOM 649 C CA . ALA A 1 83 ? 17.204 -0.562 -13.771 1.00 55.00 83 ALA A CA 1
ATOM 650 C C . ALA A 1 83 ? 16.748 -1.990 -13.465 1.00 55.00 83 ALA A C 1
ATOM 652 O O . ALA A 1 83 ? 16.601 -2.766 -14.396 1.00 55.00 83 ALA A O 1
ATOM 653 N N . MET A 1 84 ? 16.501 -2.363 -12.208 1.00 56.09 84 MET A N 1
ATOM 654 C CA . MET A 1 84 ? 15.931 -3.673 -11.899 1.00 56.09 84 MET A CA 1
ATOM 655 C C . MET A 1 84 ? 14.487 -3.766 -12.401 1.00 56.09 84 MET A C 1
ATOM 657 O O . MET A 1 84 ? 14.173 -4.677 -13.157 1.00 56.09 84 MET A O 1
ATOM 661 N N . VAL A 1 85 ? 13.646 -2.787 -12.050 1.00 55.12 85 VAL A N 1
ATOM 662 C CA . VAL A 1 85 ? 12.211 -2.808 -12.372 1.00 55.12 85 VAL A CA 1
ATOM 663 C C . VAL A 1 85 ? 11.944 -2.577 -13.868 1.00 55.12 85 VAL A C 1
ATOM 665 O O . VAL A 1 85 ? 11.085 -3.245 -14.440 1.00 55.12 85 VAL A O 1
ATOM 668 N N . TYR A 1 86 ? 12.692 -1.683 -14.527 1.00 53.09 86 TYR A N 1
ATOM 669 C CA . TYR A 1 86 ? 12.444 -1.293 -15.925 1.00 53.09 86 TYR A CA 1
ATOM 670 C C . TYR A 1 86 ? 13.187 -2.124 -16.978 1.00 53.09 86 TYR A C 1
ATOM 672 O O . TYR A 1 86 ? 12.816 -2.098 -18.153 1.00 53.09 86 TYR A O 1
ATOM 680 N N . ARG A 1 87 ? 14.254 -2.853 -16.639 1.00 49.22 87 ARG A N 1
ATOM 681 C CA . ARG A 1 87 ? 15.103 -3.481 -17.666 1.00 49.22 87 ARG A CA 1
ATOM 682 C C . ARG A 1 87 ? 14.470 -4.755 -18.223 1.00 49.22 87 ARG A C 1
ATOM 684 O O . ARG A 1 87 ? 14.231 -5.718 -17.502 1.00 49.22 87 ARG A O 1
ATOM 691 N N . GLY A 1 88 ? 14.282 -4.794 -19.542 1.00 45.38 88 GLY A N 1
ATOM 692 C CA . GLY A 1 88 ? 13.667 -5.930 -20.244 1.00 45.38 88 GLY A CA 1
ATOM 693 C C . GLY A 1 88 ? 12.139 -5.896 -20.261 1.00 45.38 88 GLY A C 1
ATOM 694 O O . GLY A 1 88 ? 11.512 -6.903 -20.573 1.00 45.38 88 GLY A O 1
ATOM 695 N N . THR A 1 89 ? 11.553 -4.750 -19.927 1.00 51.09 89 THR A N 1
ATOM 696 C CA . THR A 1 89 ? 10.122 -4.493 -20.067 1.00 51.09 89 THR A CA 1
ATOM 697 C C . THR A 1 89 ? 9.752 -4.277 -21.539 1.00 51.09 89 THR A C 1
ATOM 699 O O . THR A 1 89 ? 10.563 -3.822 -22.349 1.00 51.09 89 THR A O 1
ATOM 702 N N . SER A 1 90 ? 8.533 -4.681 -21.908 1.00 44.25 90 SER A N 1
ATOM 703 C CA . SER A 1 90 ? 7.996 -4.538 -23.268 1.00 44.25 90 SER A CA 1
ATOM 704 C C . SER A 1 90 ? 7.917 -3.062 -23.694 1.00 44.25 90 SER A C 1
ATOM 706 O O . SER A 1 90 ? 7.837 -2.171 -22.852 1.00 44.25 90 SER A O 1
ATOM 708 N N . ARG A 1 91 ? 7.827 -2.792 -25.006 1.00 48.03 91 ARG A N 1
ATOM 709 C CA . ARG A 1 91 ? 7.627 -1.452 -25.614 1.00 48.03 91 ARG A CA 1
ATOM 710 C C . ARG A 1 91 ? 6.334 -0.724 -25.180 1.00 48.03 91 ARG A C 1
ATOM 712 O O . ARG A 1 91 ? 6.008 0.311 -25.744 1.00 48.03 91 ARG A O 1
ATOM 719 N N . LEU A 1 92 ? 5.576 -1.297 -24.246 1.00 48.25 92 LEU A N 1
ATOM 720 C CA . LEU A 1 92 ? 4.309 -0.790 -23.715 1.00 48.25 92 LEU A CA 1
ATOM 721 C C . LEU A 1 92 ? 4.480 0.143 -22.505 1.00 48.25 92 LEU A C 1
ATOM 723 O O . LEU A 1 92 ? 3.479 0.671 -22.033 1.00 48.25 92 LEU A O 1
ATOM 727 N N . LEU A 1 93 ? 5.697 0.314 -21.979 1.00 60.34 93 LEU A N 1
ATOM 728 C CA . LEU A 1 93 ? 5.952 1.243 -20.879 1.00 60.34 93 LEU A CA 1
ATOM 729 C C . LEU A 1 93 ? 6.337 2.626 -21.383 1.00 60.34 93 LEU A C 1
ATOM 731 O O . LEU A 1 93 ? 7.073 2.752 -22.367 1.00 60.34 93 LEU A O 1
ATOM 735 N N . SER A 1 94 ? 5.896 3.643 -20.645 1.00 60.31 94 SER A N 1
ATOM 736 C CA . SER A 1 94 ? 6.357 5.009 -20.850 1.00 60.31 94 SER A CA 1
ATOM 737 C C . SER A 1 94 ? 7.889 5.097 -20.720 1.00 60.31 94 SER A C 1
ATOM 739 O O . SER A 1 94 ? 8.487 4.389 -19.896 1.00 60.31 94 SER A O 1
ATOM 741 N N . PRO A 1 95 ? 8.549 5.947 -21.529 1.00 66.50 95 PRO A N 1
ATOM 742 C CA . PRO A 1 95 ? 9.956 6.288 -21.363 1.00 66.50 95 PRO A CA 1
ATOM 743 C C . PRO A 1 95 ? 10.300 6.652 -19.913 1.00 66.50 95 PRO A C 1
ATOM 745 O O . PRO A 1 95 ? 9.492 7.237 -19.198 1.00 66.50 95 PRO A O 1
ATOM 748 N N . LEU A 1 96 ? 11.530 6.360 -19.480 1.00 66.44 96 LEU A N 1
ATOM 749 C CA . LEU A 1 96 ? 11.978 6.663 -18.112 1.00 66.44 96 LEU A CA 1
ATOM 750 C C . LEU A 1 96 ? 11.853 8.150 -17.744 1.00 66.44 96 LEU A C 1
ATOM 752 O O . LEU A 1 96 ? 11.647 8.458 -16.575 1.00 66.44 96 LEU A O 1
ATOM 756 N N . GLU A 1 97 ? 11.972 9.057 -18.715 1.00 68.31 97 GLU A N 1
ATOM 757 C CA . GLU A 1 97 ? 11.776 10.493 -18.481 1.00 68.31 97 GLU A CA 1
ATOM 758 C C . GLU A 1 97 ? 10.308 10.825 -18.175 1.00 68.31 97 GLU A C 1
ATOM 760 O O . GLU A 1 97 ? 10.031 11.503 -17.189 1.00 68.31 97 GLU A O 1
ATOM 765 N N . ASP A 1 98 ? 9.362 10.232 -18.905 1.00 69.44 98 ASP A N 1
ATOM 766 C CA . ASP A 1 98 ? 7.928 10.393 -18.634 1.00 69.44 98 ASP A CA 1
ATOM 767 C C . ASP A 1 98 ? 7.556 9.810 -17.261 1.00 69.44 98 ASP A C 1
ATOM 769 O O . ASP A 1 98 ? 6.736 10.367 -16.538 1.00 69.44 98 ASP A O 1
ATOM 773 N N . VAL A 1 99 ? 8.211 8.723 -16.842 1.00 70.88 99 VAL A N 1
ATOM 774 C CA . VAL A 1 99 ? 8.015 8.132 -15.507 1.00 70.88 99 VAL A CA 1
ATOM 775 C C . VAL A 1 99 ? 8.533 9.051 -14.399 1.00 70.88 99 VAL A C 1
ATOM 777 O O . VAL A 1 99 ? 7.918 9.135 -13.334 1.00 70.88 99 VAL A O 1
ATOM 780 N N . LYS A 1 100 ? 9.661 9.738 -14.615 1.00 68.44 100 LYS A N 1
ATOM 781 C CA . LYS A 1 100 ? 10.190 10.725 -13.657 1.00 68.44 100 LYS A CA 1
ATOM 782 C C . LYS A 1 100 ? 9.252 11.909 -13.483 1.00 68.44 100 LYS A C 1
ATOM 784 O O . LYS A 1 100 ? 9.187 12.464 -12.389 1.00 68.44 100 LYS A O 1
ATOM 789 N N . GLU A 1 101 ? 8.546 12.287 -14.542 1.00 74.44 101 GLU A N 1
ATOM 790 C CA . GLU A 1 101 ? 7.669 13.451 -14.530 1.00 74.44 101 GLU A CA 1
ATOM 791 C C . GLU A 1 101 ? 6.246 13.110 -14.056 1.00 74.44 101 GLU A C 1
ATOM 793 O O . GLU A 1 101 ? 5.687 13.809 -13.209 1.00 74.44 101 GLU A O 1
ATOM 798 N N . PHE A 1 102 ? 5.675 12.004 -14.538 1.00 78.75 102 PHE A N 1
ATOM 799 C CA . PHE A 1 102 ? 4.252 11.678 -14.379 1.00 78.75 102 PHE A CA 1
ATOM 800 C C . PHE A 1 102 ? 3.981 10.412 -13.556 1.00 78.75 102 PHE A C 1
ATOM 802 O O . PHE A 1 102 ? 2.847 10.183 -13.129 1.00 78.75 102 PHE A O 1
ATOM 809 N N . GLY A 1 103 ? 5.009 9.614 -13.272 1.00 85.31 103 GLY A N 1
ATOM 810 C CA . GLY A 1 103 ? 4.887 8.352 -12.546 1.00 85.31 103 GLY A CA 1
ATOM 811 C C . GLY A 1 103 ? 4.432 7.211 -13.451 1.00 85.31 103 GLY A C 1
ATOM 812 O O . GLY A 1 103 ? 4.762 7.178 -14.631 1.00 85.31 103 GLY A O 1
ATOM 813 N N . ILE A 1 104 ? 3.700 6.246 -12.886 1.00 85.44 104 ILE A N 1
ATOM 814 C CA . ILE A 1 104 ? 3.158 5.105 -13.637 1.00 85.44 104 ILE A CA 1
ATOM 815 C C . ILE A 1 104 ? 1.661 4.937 -13.417 1.00 85.44 104 ILE A C 1
ATOM 817 O O . ILE A 1 104 ? 1.135 5.173 -12.326 1.00 85.44 104 ILE A O 1
ATOM 821 N N . THR A 1 105 ? 0.992 4.455 -14.454 1.00 90.31 105 THR A N 1
ATOM 822 C CA . THR A 1 105 ? -0.409 4.032 -14.426 1.00 90.31 105 THR A CA 1
ATOM 823 C C . THR A 1 105 ? -0.570 2.656 -13.765 1.00 90.31 105 THR A C 1
ATOM 825 O O . THR A 1 105 ? 0.392 1.912 -13.560 1.00 90.31 105 THR A O 1
ATOM 828 N N . LEU A 1 106 ? -1.808 2.273 -13.432 1.00 91.94 106 LEU A N 1
ATOM 829 C CA . LEU A 1 106 ? -2.106 0.930 -12.906 1.00 91.94 106 LEU A CA 1
ATOM 830 C C . LEU A 1 106 ? -1.812 -0.178 -13.928 1.00 91.94 106 LEU A C 1
ATOM 832 O O . LEU A 1 106 ? -1.350 -1.251 -13.550 1.00 91.94 106 LEU A O 1
ATOM 836 N N . GLU A 1 107 ? -2.066 0.066 -15.214 1.00 88.75 107 GLU A N 1
ATOM 837 C CA . GLU A 1 107 ? -1.727 -0.857 -16.298 1.00 88.75 107 GLU A CA 1
ATOM 838 C C . GLU A 1 107 ? -0.213 -1.086 -16.388 1.00 88.75 107 GLU A C 1
ATOM 840 O O . GLU A 1 107 ? 0.234 -2.230 -16.477 1.00 88.75 107 GLU A O 1
ATOM 845 N N . GLU A 1 108 ? 0.582 -0.018 -16.304 1.00 85.62 108 GLU A N 1
ATOM 846 C CA . GLU A 1 108 ? 2.044 -0.117 -16.277 1.00 85.62 108 GLU A CA 1
ATOM 847 C C . GLU A 1 108 ? 2.540 -0.811 -15.009 1.00 85.62 108 GLU A C 1
ATOM 849 O O . GLU A 1 108 ? 3.435 -1.645 -15.097 1.00 85.62 108 GLU A O 1
ATOM 854 N N . PHE A 1 109 ? 1.927 -0.548 -13.849 1.00 90.25 109 PHE A N 1
ATOM 855 C CA . PHE A 1 109 ? 2.240 -1.250 -12.601 1.00 90.25 109 PHE A CA 1
ATOM 856 C C . PHE A 1 109 ? 2.060 -2.771 -12.746 1.00 90.25 109 PHE A C 1
ATOM 858 O O . PHE A 1 109 ? 2.928 -3.542 -12.337 1.00 90.25 109 PHE A O 1
ATOM 865 N N . VAL A 1 110 ? 0.956 -3.215 -13.356 1.00 88.12 110 VAL A N 1
ATOM 866 C CA . VAL A 1 110 ? 0.680 -4.640 -13.612 1.00 88.12 110 VAL A CA 1
ATOM 867 C C . VAL A 1 110 ? 1.665 -5.224 -14.621 1.00 88.12 110 VAL A C 1
ATOM 869 O O . VAL A 1 110 ? 2.195 -6.308 -14.393 1.00 88.12 110 VAL A O 1
ATOM 872 N N . CYS A 1 111 ? 1.942 -4.502 -15.710 1.00 81.94 111 CYS A N 1
ATOM 873 C CA . CYS A 1 111 ? 2.919 -4.913 -16.719 1.00 81.94 111 CYS A CA 1
ATOM 874 C C . CYS A 1 111 ? 4.315 -5.093 -16.102 1.00 81.94 111 CYS A C 1
ATOM 876 O O . CYS A 1 111 ? 4.970 -6.112 -16.321 1.00 81.94 111 CYS A O 1
ATOM 878 N N . LEU A 1 112 ? 4.742 -4.137 -15.274 1.00 80.06 112 LEU A N 1
ATOM 879 C CA . LEU A 1 112 ? 6.001 -4.187 -14.539 1.00 80.06 112 LEU A CA 1
ATOM 880 C C . LEU A 1 112 ? 6.047 -5.368 -13.568 1.00 80.06 112 LEU A C 1
ATOM 882 O O . LEU A 1 112 ? 7.060 -6.063 -13.518 1.00 80.06 112 LEU A O 1
ATOM 886 N N . ALA A 1 113 ? 4.971 -5.619 -12.823 1.00 84.44 113 ALA A N 1
ATOM 887 C CA . ALA A 1 113 ? 4.886 -6.767 -11.927 1.00 84.44 113 ALA A CA 1
ATOM 888 C C . ALA A 1 113 ? 5.033 -8.094 -12.690 1.00 84.44 113 ALA A C 1
ATOM 890 O O . ALA A 1 113 ? 5.843 -8.938 -12.303 1.00 84.44 113 ALA A O 1
ATOM 891 N N . ASP A 1 114 ? 4.322 -8.245 -13.811 1.00 81.44 114 ASP A N 1
ATOM 892 C CA . ASP A 1 114 ? 4.367 -9.453 -14.640 1.00 81.44 114 ASP A CA 1
ATOM 893 C C . ASP A 1 114 ? 5.754 -9.707 -15.247 1.00 81.44 114 ASP A C 1
ATOM 895 O O . ASP A 1 114 ? 6.272 -10.829 -15.171 1.00 81.44 114 ASP A O 1
ATOM 899 N N . CYS A 1 115 ? 6.391 -8.648 -15.760 1.00 76.12 115 CYS A N 1
ATOM 900 C CA . CYS A 1 115 ? 7.749 -8.694 -16.309 1.00 76.12 115 CYS A CA 1
ATOM 901 C C . CYS A 1 115 ? 8.810 -9.062 -15.260 1.00 76.12 115 CYS A C 1
ATOM 903 O O . CYS A 1 115 ? 9.874 -9.562 -15.622 1.00 76.12 115 CYS A O 1
ATOM 905 N N . ASN A 1 116 ? 8.531 -8.812 -13.978 1.00 75.62 116 ASN A N 1
ATOM 906 C CA . ASN A 1 116 ? 9.440 -9.061 -12.860 1.00 75.62 116 ASN A CA 1
ATOM 907 C C . ASN A 1 116 ? 9.015 -10.270 -12.013 1.00 75.62 116 ASN A C 1
ATOM 909 O O . ASN A 1 116 ? 9.329 -10.337 -10.830 1.00 75.62 116 ASN A O 1
ATOM 913 N N . GLY A 1 117 ? 8.306 -11.233 -12.607 1.00 75.88 117 GLY A N 1
ATOM 914 C CA . GLY A 1 117 ? 8.079 -12.534 -11.978 1.00 75.88 117 GLY A CA 1
ATOM 915 C C . GLY A 1 117 ? 6.911 -12.591 -10.991 1.00 75.88 117 GLY A C 1
ATOM 916 O O . GLY A 1 117 ? 6.785 -13.578 -10.269 1.00 75.88 117 GLY A O 1
ATOM 917 N N . ALA A 1 118 ? 6.033 -11.584 -10.961 1.00 86.31 118 ALA A N 1
ATOM 918 C CA . ALA A 1 118 ? 4.818 -11.599 -10.150 1.00 86.31 118 ALA A CA 1
ATOM 919 C C . ALA A 1 118 ? 3.554 -11.800 -11.001 1.00 86.31 118 ALA A C 1
ATOM 921 O O . ALA A 1 118 ? 3.456 -11.317 -12.119 1.00 86.31 118 ALA A O 1
ATOM 922 N N . VAL A 1 119 ? 2.545 -12.481 -10.464 1.00 92.50 119 VAL A N 1
ATOM 923 C CA . VAL A 1 119 ? 1.175 -12.451 -10.987 1.00 92.50 119 VAL A CA 1
ATOM 924 C C . VAL A 1 119 ? 0.450 -11.292 -10.316 1.00 92.50 119 VAL A C 1
ATOM 926 O O . VAL A 1 119 ? 0.357 -11.258 -9.090 1.00 92.50 119 VAL A O 1
ATOM 929 N N . ALA A 1 120 ? -0.077 -10.359 -11.106 1.00 94.69 120 ALA A N 1
ATOM 930 C CA . ALA A 1 120 ? -0.753 -9.161 -10.616 1.00 94.69 120 ALA A CA 1
ATOM 931 C C . ALA A 1 120 ? -2.242 -9.163 -11.000 1.00 94.69 120 ALA A C 1
ATOM 933 O O . ALA A 1 120 ? -2.602 -9.085 -12.172 1.00 94.69 120 ALA A O 1
ATOM 934 N N . SER A 1 121 ? -3.117 -9.238 -9.995 1.00 97.69 121 SER A N 1
ATOM 935 C CA . SER A 1 121 ? -4.574 -9.194 -10.160 1.00 97.69 121 SER A CA 1
ATOM 936 C C . SER A 1 121 ? -5.093 -7.784 -9.896 1.00 97.69 121 SER A C 1
ATOM 938 O O . SER A 1 121 ? -5.190 -7.360 -8.744 1.00 97.69 121 SER A O 1
ATOM 940 N N . LEU A 1 122 ? -5.409 -7.058 -10.968 1.00 97.81 122 LEU A N 1
ATOM 941 C CA . LEU A 1 122 ? -5.912 -5.686 -10.922 1.00 97.81 122 LEU A CA 1
ATOM 942 C C . LEU A 1 122 ? -7.424 -5.634 -10.702 1.00 97.81 122 LEU A C 1
ATOM 944 O O . LEU A 1 122 ? -8.183 -6.280 -11.424 1.00 97.81 122 LEU A O 1
ATOM 948 N N . VAL A 1 123 ? -7.863 -4.785 -9.774 1.00 98.19 123 VAL A N 1
ATOM 949 C CA . VAL A 1 123 ? -9.278 -4.471 -9.560 1.00 98.19 123 VAL A CA 1
ATOM 950 C C . VAL A 1 123 ? -9.487 -2.964 -9.524 1.00 98.19 123 VAL A C 1
ATOM 952 O O . VAL A 1 123 ? -8.814 -2.241 -8.791 1.00 98.19 123 VAL A O 1
ATOM 955 N N . ARG A 1 124 ? -10.482 -2.507 -10.286 1.00 97.44 124 ARG A N 1
ATOM 956 C CA . ARG A 1 124 ? -11.012 -1.143 -10.249 1.00 97.44 124 ARG A CA 1
ATOM 957 C C . ARG A 1 124 ? -12.433 -1.180 -9.697 1.00 97.44 124 ARG A C 1
ATOM 959 O O . ARG A 1 124 ? -13.332 -1.605 -10.423 1.00 97.44 124 ARG A O 1
ATOM 966 N N . PRO A 1 125 ? -12.646 -0.819 -8.425 1.00 95.81 125 PRO A N 1
ATOM 967 C CA . PRO A 1 125 ? -13.967 -0.919 -7.828 1.00 95.81 125 PRO A CA 1
ATOM 968 C C . PRO A 1 125 ? -14.914 0.161 -8.370 1.00 95.81 125 PRO A C 1
ATOM 970 O O . PRO A 1 125 ? -14.493 1.274 -8.692 1.00 95.81 125 PRO A O 1
ATOM 973 N N . SER A 1 126 ? -16.204 -0.170 -8.432 1.00 96.00 126 SER A N 1
ATOM 974 C CA . SER A 1 126 ? -17.302 0.790 -8.588 1.00 96.00 126 SER A CA 1
ATOM 975 C C . SER A 1 126 ? -17.905 1.136 -7.227 1.00 96.00 126 SER A C 1
ATOM 977 O O . SER A 1 126 ? -17.805 0.346 -6.286 1.00 96.00 126 SER A O 1
ATOM 979 N N . ASP A 1 127 ? -18.565 2.290 -7.125 1.00 96.44 127 ASP A N 1
ATOM 980 C CA . ASP A 1 127 ? -19.190 2.765 -5.884 1.00 96.44 127 ASP A CA 1
ATOM 981 C C . ASP A 1 127 ? -20.469 1.978 -5.554 1.00 96.44 127 ASP A C 1
ATOM 983 O O . ASP A 1 127 ? -21.594 2.395 -5.819 1.00 96.44 127 ASP A O 1
ATOM 987 N N . THR A 1 128 ? -20.283 0.756 -5.063 1.00 97.94 128 THR A N 1
ATOM 988 C CA . THR A 1 128 ? -21.354 -0.176 -4.708 1.00 97.94 128 THR A CA 1
ATOM 989 C C . THR A 1 128 ? -20.968 -0.927 -3.445 1.00 97.94 128 THR A C 1
ATOM 991 O O . THR A 1 128 ? -19.792 -1.224 -3.219 1.00 97.94 128 THR A O 1
ATOM 994 N N . LYS A 1 129 ? -21.969 -1.295 -2.640 1.00 97.56 129 LYS A N 1
ATOM 995 C CA . LYS A 1 129 ? -21.747 -2.074 -1.418 1.00 97.56 129 LYS A CA 1
ATOM 996 C C . LYS A 1 129 ? -21.065 -3.417 -1.702 1.00 97.56 129 LYS A C 1
ATOM 998 O O . LYS A 1 129 ? -20.149 -3.789 -0.988 1.00 97.56 129 LYS A O 1
ATOM 1003 N N . GLU A 1 130 ? -21.447 -4.094 -2.783 1.00 98.19 130 GLU A N 1
ATOM 1004 C CA . GLU A 1 130 ? -20.855 -5.379 -3.172 1.00 98.19 130 GLU A CA 1
ATOM 1005 C C . GLU A 1 130 ? -19.345 -5.271 -3.449 1.00 98.19 130 GLU A C 1
ATOM 1007 O O . GLU A 1 130 ? -18.559 -6.094 -2.980 1.00 98.19 130 GLU A O 1
ATOM 1012 N N . GLN A 1 131 ? -18.912 -4.229 -4.167 1.00 98.12 131 GLN A N 1
ATOM 1013 C CA . GLN A 1 131 ? -17.486 -4.002 -4.428 1.00 98.12 131 GLN A CA 1
ATOM 1014 C C . GLN A 1 131 ? -16.725 -3.583 -3.170 1.00 98.12 131 GLN A C 1
ATOM 1016 O O . GLN A 1 131 ? -15.565 -3.968 -3.008 1.00 98.12 131 GLN A O 1
ATOM 1021 N N . PHE A 1 132 ? -17.365 -2.827 -2.274 1.00 98.56 132 PHE A N 1
ATOM 1022 C CA . PHE A 1 132 ? -16.790 -2.502 -0.972 1.00 98.56 132 PHE A CA 1
ATOM 1023 C C . PHE A 1 132 ? -16.594 -3.761 -0.119 1.00 98.56 132 PHE A C 1
ATOM 1025 O O . PHE A 1 132 ? -15.486 -4.007 0.354 1.00 98.56 132 PHE A O 1
ATOM 1032 N N . ASP A 1 133 ? -17.616 -4.609 -0.003 1.00 98.31 133 ASP A N 1
ATOM 1033 C CA . ASP A 1 133 ? -17.549 -5.858 0.760 1.00 98.31 133 ASP A CA 1
ATOM 1034 C C . ASP A 1 133 ? -16.460 -6.788 0.190 1.00 98.31 133 ASP A C 1
ATOM 1036 O O . ASP A 1 133 ? -15.651 -7.343 0.937 1.00 98.31 133 ASP A O 1
ATOM 1040 N N . LYS A 1 134 ? -16.345 -6.883 -1.143 1.00 98.38 134 LYS A N 1
ATOM 1041 C CA . LYS A 1 134 ? -15.271 -7.633 -1.816 1.00 98.38 134 LYS A CA 1
ATOM 1042 C C . LYS A 1 134 ? -13.877 -7.056 -1.543 1.00 98.38 134 LYS A C 1
ATOM 1044 O O . LYS A 1 134 ? -12.909 -7.810 -1.401 1.00 98.38 134 LYS A O 1
ATOM 1049 N N . PHE A 1 135 ? -13.750 -5.732 -1.472 1.00 98.56 135 PHE A N 1
ATOM 1050 C CA . PHE A 1 135 ? -12.498 -5.074 -1.101 1.00 98.56 135 PHE A CA 1
ATOM 1051 C C . PHE A 1 135 ? -12.105 -5.406 0.344 1.00 98.56 135 PHE A C 1
ATOM 1053 O O . PHE A 1 135 ? -10.969 -5.820 0.569 1.00 98.56 135 PHE A O 1
ATOM 1060 N N . VAL A 1 136 ? -13.041 -5.323 1.295 1.00 98.44 136 VAL A N 1
ATOM 1061 C CA . VAL A 1 136 ? -12.802 -5.691 2.702 1.00 98.44 136 VAL A CA 1
ATOM 1062 C C . VAL A 1 136 ? -12.371 -7.154 2.821 1.00 98.44 136 VAL A C 1
ATOM 1064 O O . VAL A 1 136 ? -11.351 -7.433 3.445 1.00 98.44 136 VAL A O 1
ATOM 1067 N N . GLN A 1 137 ? -13.065 -8.079 2.150 1.00 97.62 137 GLN A N 1
ATOM 1068 C CA . GLN A 1 137 ? -12.688 -9.500 2.117 1.00 97.62 137 GLN A CA 1
ATOM 1069 C C . GLN A 1 137 ? -11.276 -9.713 1.555 1.00 97.62 137 GLN A C 1
ATOM 1071 O O . GLN A 1 137 ? -10.517 -10.545 2.049 1.00 97.62 137 GLN A O 1
ATOM 1076 N N . THR A 1 138 ? -10.899 -8.951 0.526 1.00 98.25 138 THR A N 1
ATOM 1077 C CA . THR A 1 138 ? -9.557 -9.028 -0.065 1.00 98.25 138 THR A CA 1
ATOM 1078 C C . THR A 1 138 ? -8.491 -8.537 0.910 1.00 98.25 138 THR A C 1
ATOM 1080 O O . THR A 1 138 ? -7.474 -9.212 1.066 1.00 98.25 138 THR A O 1
ATOM 1083 N N . VAL A 1 139 ? -8.732 -7.410 1.587 1.00 98.31 139 VAL A N 1
ATOM 1084 C CA . VAL A 1 139 ? -7.839 -6.876 2.626 1.00 98.31 139 VAL A CA 1
ATOM 1085 C C . VAL A 1 139 ? -7.688 -7.876 3.767 1.00 98.31 139 VAL A C 1
ATOM 1087 O O . VAL A 1 139 ? -6.564 -8.200 4.133 1.00 98.31 139 VAL A O 1
ATOM 1090 N N . GLU A 1 140 ? -8.788 -8.420 4.293 1.00 97.06 140 GLU A N 1
ATOM 1091 C CA . GLU A 1 140 ? -8.741 -9.423 5.361 1.00 97.06 140 GLU A CA 1
ATOM 1092 C C . GLU A 1 140 ? -7.939 -10.654 4.941 1.00 97.06 140 GLU A C 1
ATOM 1094 O O . GLU A 1 140 ? -7.062 -11.104 5.676 1.00 97.06 140 GLU A O 1
ATOM 1099 N N . ARG A 1 141 ? -8.184 -11.177 3.739 1.00 95.81 141 ARG A N 1
ATOM 1100 C CA . ARG A 1 141 ? -7.476 -12.342 3.205 1.00 95.81 141 ARG A CA 1
ATOM 1101 C C . ARG A 1 141 ? -5.971 -12.101 3.081 1.00 95.81 141 ARG A C 1
ATOM 1103 O O . ARG A 1 141 ? -5.203 -12.948 3.521 1.00 95.81 141 ARG A O 1
ATOM 1110 N N . VAL A 1 142 ? -5.549 -10.958 2.537 1.00 96.75 142 VAL A N 1
ATOM 1111 C CA . VAL A 1 142 ? -4.122 -10.609 2.412 1.00 96.75 142 VAL A CA 1
ATOM 1112 C C . VAL A 1 142 ? -3.495 -10.385 3.790 1.00 96.75 142 VAL A C 1
ATOM 1114 O O . VAL A 1 142 ? -2.448 -10.947 4.096 1.00 96.75 142 VAL A O 1
ATOM 1117 N N . CYS A 1 143 ? -4.154 -9.621 4.662 1.00 96.88 143 CYS A N 1
ATOM 1118 C CA . CYS A 1 143 ? -3.639 -9.295 5.991 1.00 96.88 143 CYS A CA 1
ATOM 1119 C C . CYS A 1 143 ? -3.580 -10.494 6.950 1.00 96.88 143 CYS A C 1
ATOM 1121 O O . CYS A 1 143 ? -2.831 -10.438 7.923 1.00 96.88 143 CYS A O 1
ATOM 1123 N N . THR A 1 144 ? -4.331 -11.561 6.667 1.00 94.62 144 THR A N 1
ATOM 1124 C CA . THR A 1 144 ? -4.327 -12.823 7.428 1.00 94.62 144 THR A CA 1
ATOM 1125 C C . THR A 1 144 ? -3.558 -13.953 6.746 1.00 94.62 144 THR A C 1
ATOM 1127 O O . THR A 1 144 ? -3.561 -15.073 7.254 1.00 94.62 144 THR A O 1
ATOM 1130 N N . GLY A 1 145 ? -2.957 -13.715 5.573 1.00 90.88 145 GLY A N 1
ATOM 1131 C CA . GLY A 1 145 ? -2.334 -14.777 4.775 1.00 90.88 145 GLY A CA 1
ATOM 1132 C C . GLY A 1 145 ? -3.309 -15.890 4.360 1.00 90.88 145 GLY A C 1
ATOM 1133 O O . GLY A 1 145 ? -2.889 -17.007 4.084 1.00 90.88 145 GLY A O 1
ATOM 1134 N N . GLY A 1 146 ? -4.620 -15.621 4.354 1.00 85.81 146 GLY A N 1
ATOM 1135 C CA . GLY A 1 146 ? -5.658 -16.611 4.054 1.00 85.81 146 GLY A CA 1
ATOM 1136 C C . GLY A 1 146 ? -6.065 -17.517 5.225 1.00 85.81 146 GLY A C 1
ATOM 1137 O O . GLY A 1 146 ? -6.733 -18.522 4.986 1.00 85.81 146 GLY A O 1
ATOM 1138 N N . ARG A 1 147 ? -5.725 -17.171 6.478 1.00 77.69 147 ARG A N 1
ATOM 1139 C CA . ARG A 1 147 ? -6.016 -17.976 7.688 1.00 77.69 147 ARG A CA 1
ATOM 1140 C C . ARG A 1 147 ? -7.499 -18.230 7.977 1.00 77.69 147 ARG A C 1
ATOM 1142 O O . ARG A 1 147 ? -7.773 -19.085 8.811 1.00 77.69 147 ARG A O 1
ATOM 1149 N N . GLN A 1 148 ? -8.459 -17.554 7.336 1.00 62.31 148 GLN A N 1
ATOM 1150 C CA . GLN A 1 148 ? -9.901 -17.718 7.612 1.00 62.31 148 GLN A CA 1
ATOM 1151 C C . GLN A 1 148 ? -10.381 -19.186 7.434 1.00 62.31 148 GLN A C 1
ATOM 1153 O O . GLN A 1 148 ? -10.896 -19.559 6.385 1.00 62.31 148 GLN A O 1
ATOM 1158 N N . GLY A 1 149 ? -10.205 -20.023 8.468 1.00 54.81 149 GLY A N 1
ATOM 1159 C CA . GLY A 1 149 ? -10.631 -21.425 8.544 1.00 54.81 149 GLY A CA 1
ATOM 1160 C C . GLY A 1 149 ? -9.562 -22.518 8.354 1.00 54.81 149 GLY A C 1
ATOM 1161 O O . GLY A 1 149 ? -9.939 -23.686 8.345 1.00 54.81 149 GLY A O 1
ATOM 1162 N N . LYS A 1 150 ? -8.262 -22.206 8.206 1.00 53.59 150 LYS A N 1
ATOM 1163 C CA . LYS A 1 150 ? -7.185 -23.221 8.098 1.00 53.59 150 LYS A CA 1
ATOM 1164 C C . LYS A 1 150 ? -6.154 -23.036 9.217 1.00 53.59 150 LYS A C 1
ATOM 1166 O O . LYS A 1 150 ? -5.360 -22.102 9.170 1.00 53.59 150 LYS A O 1
ATOM 1171 N N . GLU A 1 151 ? -6.189 -23.911 10.224 1.00 53.91 151 GLU A N 1
ATOM 1172 C CA . GLU A 1 151 ? -5.275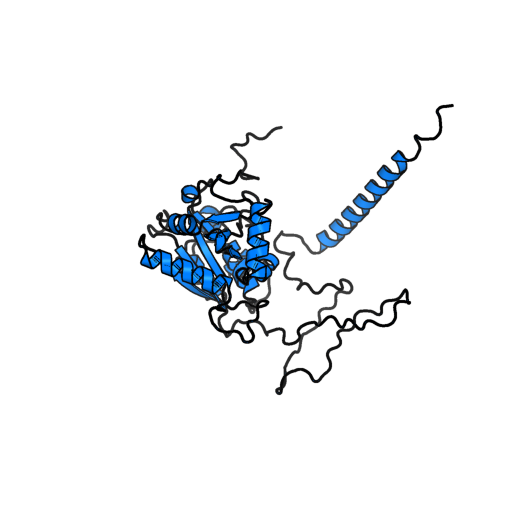 -23.878 11.382 1.00 53.91 151 GLU A CA 1
ATOM 1173 C C . GLU A 1 151 ? -3.867 -24.419 11.083 1.00 53.91 151 GLU A C 1
ATOM 1175 O O . GLU A 1 151 ? -2.942 -24.168 11.851 1.00 53.91 151 GLU A O 1
ATOM 1180 N N . GLU A 1 152 ? -3.652 -25.119 9.967 1.00 54.25 152 GLU A N 1
ATOM 1181 C CA . GLU A 1 152 ? -2.390 -25.829 9.751 1.00 54.25 152 GLU A CA 1
ATOM 1182 C C . GLU A 1 152 ? -1.377 -25.030 8.910 1.00 54.25 152 GLU A C 1
ATOM 1184 O O . GLU A 1 152 ? -1.601 -24.740 7.735 1.00 54.25 152 GLU A O 1
ATOM 1189 N N . ASN A 1 153 ? -0.227 -24.733 9.530 1.00 58.97 153 ASN A N 1
ATOM 1190 C CA . ASN A 1 153 ? 1.063 -24.406 8.904 1.00 58.97 153 ASN A CA 1
ATOM 1191 C C . ASN A 1 153 ? 1.085 -23.227 7.910 1.00 58.97 153 ASN A C 1
ATOM 1193 O O . ASN A 1 153 ? 1.675 -23.332 6.833 1.00 58.97 153 ASN A O 1
ATOM 1197 N N . LEU A 1 154 ? 0.490 -22.086 8.273 1.00 68.56 154 LEU A N 1
ATOM 1198 C CA . LEU A 1 154 ? 0.707 -20.838 7.532 1.00 68.56 154 LEU A CA 1
ATOM 1199 C C . LEU A 1 154 ? 2.074 -20.237 7.869 1.00 68.56 154 LEU A C 1
ATOM 1201 O O . LEU A 1 154 ? 2.366 -19.929 9.023 1.00 68.56 154 LEU A O 1
ATOM 1205 N N . ASP A 1 155 ? 2.889 -20.065 6.834 1.00 73.44 155 ASP A N 1
ATOM 1206 C CA . ASP A 1 155 ? 4.201 -19.434 6.902 1.00 73.44 155 ASP A CA 1
ATOM 1207 C C . ASP A 1 155 ? 4.042 -17.905 6.921 1.00 73.44 155 ASP A C 1
ATOM 1209 O O . ASP A 1 155 ? 4.003 -17.246 5.883 1.00 73.44 155 ASP A O 1
ATOM 1213 N N . GLU A 1 156 ? 3.901 -17.334 8.120 1.00 73.94 156 GLU A N 1
ATOM 1214 C CA . GLU A 1 156 ? 3.804 -15.877 8.301 1.00 73.94 156 GLU A CA 1
ATOM 1215 C C . GLU A 1 156 ? 5.106 -15.144 7.922 1.00 73.94 156 GLU A C 1
ATOM 1217 O O . GLU A 1 156 ? 5.077 -13.943 7.660 1.00 73.94 156 GLU A O 1
ATOM 1222 N N . GLU A 1 157 ? 6.244 -15.846 7.852 1.00 74.19 157 GLU A N 1
ATOM 1223 C CA . GLU A 1 157 ? 7.526 -15.268 7.428 1.00 74.19 157 GLU A CA 1
ATOM 1224 C C . GLU A 1 157 ? 7.622 -15.114 5.902 1.00 74.19 157 GLU A C 1
ATOM 1226 O O . GLU A 1 157 ? 8.418 -14.304 5.400 1.00 74.19 157 GLU A O 1
ATOM 1231 N N . ASN A 1 158 ? 6.813 -15.884 5.165 1.00 80.19 158 ASN A N 1
ATOM 1232 C CA . ASN A 1 158 ? 6.753 -15.887 3.706 1.00 80.19 158 ASN A CA 1
ATOM 1233 C C . ASN A 1 158 ? 5.298 -15.832 3.198 1.00 80.19 158 ASN A C 1
ATOM 1235 O O . ASN A 1 158 ? 4.805 -16.816 2.640 1.00 80.19 158 ASN A O 1
ATOM 1239 N N . PRO A 1 159 ? 4.607 -14.684 3.341 1.00 88.31 159 PRO A N 1
ATOM 1240 C CA . PRO A 1 159 ? 3.256 -14.517 2.821 1.00 88.31 159 PRO A CA 1
ATOM 1241 C C . PRO A 1 159 ? 3.200 -14.713 1.300 1.00 88.31 159 PRO A C 1
ATOM 1243 O O . PRO A 1 159 ? 3.991 -14.132 0.556 1.00 88.31 159 PRO A O 1
ATOM 1246 N N . ASP A 1 160 ? 2.211 -15.473 0.827 1.00 89.88 160 ASP A N 1
ATOM 1247 C CA . ASP A 1 160 ? 2.015 -15.721 -0.610 1.00 89.88 160 ASP A CA 1
ATOM 1248 C C . ASP A 1 160 ? 1.518 -14.484 -1.373 1.00 89.88 160 ASP A C 1
ATOM 1250 O O . ASP A 1 160 ? 1.631 -14.412 -2.600 1.00 89.88 160 ASP A O 1
ATOM 1254 N N . GLU A 1 161 ? 0.906 -13.535 -0.659 1.00 95.00 161 GLU A N 1
ATOM 1255 C CA . GLU A 1 161 ? 0.193 -12.403 -1.235 1.00 95.00 161 GLU A CA 1
ATOM 1256 C C . GLU A 1 161 ? 0.503 -11.083 -0.548 1.00 95.00 161 GLU A C 1
ATOM 1258 O O . GLU A 1 161 ? 0.494 -10.976 0.676 1.00 95.00 161 GLU A O 1
ATOM 1263 N N . PHE A 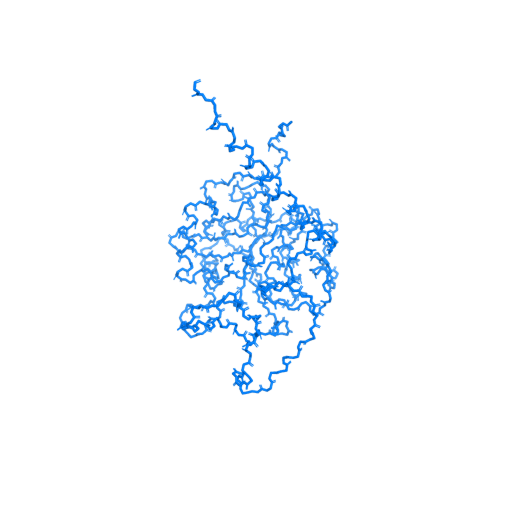1 162 ? 0.636 -10.043 -1.368 1.00 97.81 162 PHE A N 1
ATOM 1264 C CA . PHE A 1 162 ? 0.696 -8.655 -0.924 1.00 97.81 162 PHE A CA 1
ATOM 1265 C C . PHE A 1 162 ? -0.250 -7.793 -1.756 1.00 97.81 162 PHE A C 1
ATOM 1267 O O . PHE A 1 162 ? -0.654 -8.161 -2.861 1.00 97.81 162 PHE A O 1
ATOM 1274 N N . MET A 1 163 ? -0.605 -6.624 -1.228 1.00 98.38 163 MET A N 1
ATOM 1275 C CA . MET A 1 163 ? -1.578 -5.730 -1.848 1.00 98.38 163 MET A CA 1
ATOM 1276 C C . MET A 1 163 ? -1.005 -4.325 -1.997 1.00 98.38 163 MET A C 1
ATOM 1278 O O . MET A 1 163 ? -0.588 -3.715 -1.012 1.00 98.38 163 MET A O 1
ATOM 1282 N N . ALA A 1 164 ? -1.025 -3.811 -3.225 1.00 98.50 164 ALA A N 1
ATOM 1283 C CA . ALA A 1 164 ? -0.746 -2.417 -3.548 1.00 98.50 164 ALA A CA 1
ATOM 1284 C C . ALA A 1 164 ? -2.057 -1.666 -3.789 1.00 98.50 164 ALA A C 1
ATOM 1286 O O . ALA A 1 164 ? -2.948 -2.171 -4.474 1.00 98.50 164 ALA A O 1
ATOM 1287 N N . ILE A 1 165 ? -2.157 -0.441 -3.278 1.00 98.44 165 ILE A N 1
ATOM 1288 C CA . ILE A 1 165 ? -3.299 0.445 -3.515 1.00 98.44 165 ILE A CA 1
ATOM 1289 C C . ILE A 1 165 ? -2.839 1.639 -4.337 1.00 98.44 165 ILE A C 1
ATOM 1291 O O . ILE A 1 165 ? -1.874 2.299 -3.959 1.00 98.44 165 ILE A O 1
ATOM 1295 N N . SER A 1 166 ? -3.559 1.938 -5.416 1.00 98.12 166 SER A N 1
ATOM 1296 C CA . SER A 1 166 ? -3.496 3.213 -6.126 1.00 98.12 166 SER A CA 1
ATOM 1297 C C . SER A 1 166 ? -4.678 4.071 -5.691 1.00 98.12 166 SER A C 1
ATOM 1299 O O . SER A 1 166 ? -5.833 3.675 -5.847 1.00 98.12 166 SER A O 1
ATOM 1301 N N . PHE A 1 167 ? -4.408 5.246 -5.132 1.00 97.81 167 PHE A N 1
ATOM 1302 C CA . PHE A 1 167 ? -5.437 6.100 -4.543 1.00 97.81 167 PHE A CA 1
ATOM 1303 C C . PHE A 1 167 ? -5.181 7.588 -4.793 1.00 97.81 167 PHE A C 1
ATOM 1305 O O . PHE A 1 167 ? -4.077 8.006 -5.140 1.00 97.81 167 PHE A O 1
ATOM 1312 N N . SER A 1 168 ? -6.220 8.405 -4.624 1.00 97.19 168 SER A N 1
ATOM 1313 C CA . SER A 1 168 ? -6.121 9.863 -4.641 1.00 97.19 168 SER A CA 1
ATOM 1314 C C . SER A 1 168 ? -5.779 10.386 -3.249 1.00 97.19 168 SER A C 1
ATOM 1316 O O . SER A 1 168 ? -6.570 10.253 -2.311 1.00 97.19 168 SER A O 1
ATOM 1318 N N . ARG A 1 169 ? -4.632 11.062 -3.107 1.00 96.12 169 ARG A N 1
ATOM 1319 C CA . ARG A 1 169 ? -4.305 11.790 -1.871 1.00 96.12 169 ARG A CA 1
ATOM 1320 C C . ARG A 1 169 ? -5.323 12.880 -1.554 1.00 96.12 169 ARG A C 1
ATOM 1322 O O . ARG A 1 169 ? -5.661 13.050 -0.384 1.00 96.12 169 ARG A O 1
ATOM 1329 N N . LYS A 1 170 ? -5.868 13.558 -2.573 1.00 95.06 170 LYS A N 1
ATOM 1330 C CA . LYS A 1 170 ? -6.902 14.592 -2.393 1.00 95.06 170 LYS A CA 1
ATOM 1331 C C . LYS A 1 170 ? -8.134 14.036 -1.688 1.00 95.06 170 LYS A C 1
ATOM 1333 O O . LYS A 1 170 ? -8.633 14.666 -0.762 1.00 95.06 170 LYS A O 1
ATOM 1338 N N . ALA A 1 171 ? -8.578 12.838 -2.069 1.00 95.94 171 ALA A N 1
ATOM 1339 C CA . ALA A 1 171 ? -9.711 12.173 -1.425 1.00 95.94 171 ALA A CA 1
ATOM 1340 C C . ALA A 1 171 ? -9.439 11.800 0.045 1.00 95.94 171 ALA A C 1
ATOM 1342 O O . ALA A 1 171 ? -10.372 11.717 0.838 1.00 95.94 171 ALA A O 1
ATOM 1343 N N . LEU A 1 172 ? -8.170 11.627 0.433 1.00 96.38 172 LEU A N 1
ATOM 1344 C CA . LEU A 1 172 ? -7.764 11.438 1.831 1.00 96.38 172 LEU A CA 1
ATOM 1345 C C . LEU A 1 172 ? -7.541 12.757 2.592 1.00 96.38 172 LEU A C 1
ATOM 1347 O O . LEU A 1 172 ? -7.205 12.718 3.774 1.00 96.38 172 LEU A O 1
ATOM 1351 N N . GLY A 1 173 ? -7.689 13.915 1.938 1.00 94.75 173 GLY A N 1
ATOM 1352 C CA . GLY A 1 173 ? -7.348 15.230 2.493 1.00 94.75 173 GLY A CA 1
ATOM 1353 C C . GLY A 1 173 ? -5.843 15.522 2.520 1.00 94.75 173 GLY A C 1
ATOM 1354 O O . GLY A 1 173 ? -5.404 16.504 3.114 1.00 94.75 173 GLY A O 1
ATOM 1355 N N . GLN A 1 174 ? -5.029 14.670 1.899 1.00 95.00 174 GLN A N 1
ATOM 1356 C CA . GLN A 1 174 ? -3.591 14.859 1.786 1.00 95.00 174 GLN A CA 1
ATOM 1357 C C . GLN A 1 174 ? -3.248 15.763 0.600 1.00 95.00 174 GLN A C 1
ATOM 1359 O O . GLN A 1 174 ? -4.015 15.952 -0.341 1.00 95.00 174 GLN A O 1
ATOM 1364 N N . THR A 1 175 ? -2.040 16.314 0.630 1.00 91.62 175 THR A N 1
ATOM 1365 C CA . THR A 1 175 ? -1.549 17.178 -0.446 1.00 91.62 175 THR A CA 1
ATOM 1366 C C . THR A 1 175 ? -0.986 16.365 -1.613 1.00 91.62 175 THR A C 1
ATOM 1368 O O . THR A 1 175 ? -0.332 15.344 -1.401 1.00 91.62 175 THR A O 1
ATOM 1371 N N . GLY A 1 176 ? -1.130 16.861 -2.842 1.00 89.19 176 GLY A N 1
ATOM 1372 C CA . GLY A 1 176 ? -0.833 16.094 -4.063 1.00 89.19 176 GLY A CA 1
ATOM 1373 C C . GLY A 1 176 ? -2.035 15.259 -4.503 1.00 89.19 176 GLY A C 1
ATOM 1374 O O . GLY A 1 176 ? -3.102 15.384 -3.910 1.00 89.19 176 GLY A O 1
ATOM 1375 N N . ASP A 1 177 ? -1.883 14.445 -5.547 1.00 89.44 177 ASP A N 1
ATOM 1376 C CA . ASP A 1 177 ? -2.960 13.565 -6.019 1.00 89.44 177 ASP A CA 1
ATOM 1377 C C . ASP A 1 177 ? -2.539 12.091 -6.072 1.00 89.44 177 ASP A C 1
ATOM 1379 O O . ASP A 1 177 ? -2.237 11.547 -5.014 1.00 89.44 177 ASP A O 1
ATOM 1383 N N . GLY A 1 178 ? -2.566 11.437 -7.240 1.00 92.31 178 GLY A N 1
ATOM 1384 C CA . GLY A 1 178 ? -2.361 9.992 -7.371 1.00 92.31 178 GLY A CA 1
ATOM 1385 C C . GLY A 1 178 ? -1.132 9.483 -6.615 1.00 92.31 178 GLY A C 1
ATOM 1386 O O . GLY A 1 178 ? -0.072 10.103 -6.654 1.00 92.31 178 GLY A O 1
ATOM 1387 N N . HIS A 1 179 ? -1.292 8.368 -5.903 1.00 96.56 179 HIS A N 1
ATOM 1388 C CA . HIS A 1 179 ? -0.228 7.752 -5.116 1.00 96.56 179 HIS A CA 1
ATOM 1389 C C . HIS A 1 179 ? -0.393 6.236 -5.049 1.00 96.56 179 HIS A C 1
ATOM 1391 O O . HIS A 1 179 ? -1.513 5.730 -5.130 1.00 96.56 179 HIS A O 1
ATOM 1397 N N . PHE A 1 180 ? 0.722 5.533 -4.858 1.00 97.62 180 PHE A N 1
ATOM 1398 C CA . PHE A 1 180 ? 0.765 4.090 -4.640 1.00 97.62 180 PHE A CA 1
ATOM 1399 C C . PHE A 1 180 ? 1.396 3.778 -3.291 1.00 97.62 180 PHE A C 1
ATOM 1401 O O . PHE A 1 180 ? 2.386 4.404 -2.914 1.00 97.62 180 PHE A O 1
ATOM 1408 N N . SER A 1 181 ? 0.842 2.819 -2.553 1.00 98.19 181 SER A N 1
ATOM 1409 C CA . SER A 1 181 ? 1.474 2.279 -1.341 1.00 98.19 181 SER A CA 1
ATOM 1410 C C . SER A 1 181 ? 0.949 0.877 -1.016 1.00 98.19 181 SER A C 1
ATOM 1412 O O . SER A 1 181 ? -0.205 0.577 -1.343 1.00 98.19 181 SER A O 1
ATOM 1414 N N . PRO A 1 182 ? 1.756 0.017 -0.368 1.00 98.38 182 PRO A N 1
ATOM 1415 C CA . PRO A 1 182 ? 1.297 -1.279 0.105 1.00 98.38 182 PRO A CA 1
ATOM 1416 C C . PRO A 1 182 ? 0.498 -1.178 1.415 1.00 98.38 182 PRO A C 1
ATOM 1418 O O . PRO A 1 182 ? 0.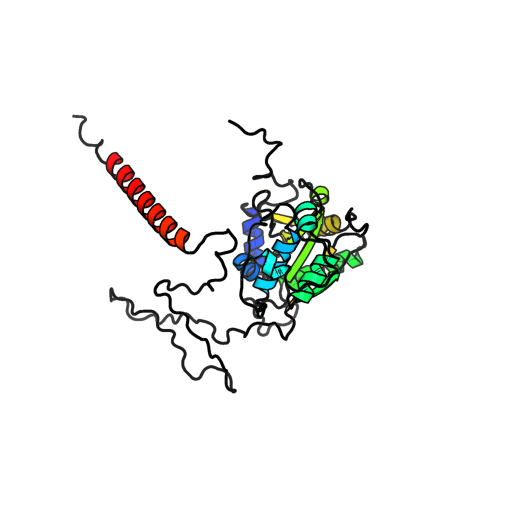730 -0.283 2.238 1.00 98.38 182 PRO A O 1
ATOM 1421 N N . ILE A 1 183 ? -0.417 -2.132 1.620 1.00 98.50 183 ILE A N 1
ATOM 1422 C CA . ILE A 1 183 ? -1.085 -2.360 2.911 1.00 98.50 183 ILE A CA 1
ATOM 1423 C C . ILE A 1 183 ? -0.234 -3.311 3.752 1.00 98.50 183 ILE A C 1
ATOM 1425 O O . ILE A 1 183 ? 0.082 -4.415 3.316 1.00 98.50 183 ILE A O 1
ATOM 1429 N N . ALA A 1 184 ? 0.094 -2.893 4.974 1.00 98.12 184 ALA A N 1
ATOM 1430 C CA . ALA A 1 184 ? 0.925 -3.669 5.891 1.00 98.12 184 ALA A CA 1
ATOM 1431 C C . ALA A 1 184 ? 0.124 -4.439 6.951 1.00 98.12 184 ALA A C 1
ATOM 1433 O O . ALA A 1 184 ? 0.541 -5.510 7.380 1.00 98.12 184 ALA A O 1
ATOM 1434 N N . ALA A 1 185 ? -1.019 -3.909 7.385 1.00 98.38 185 ALA A N 1
ATOM 1435 C CA . ALA A 1 185 ? -1.845 -4.533 8.415 1.00 98.38 185 ALA A CA 1
ATOM 1436 C C . ALA A 1 185 ? -3.295 -4.050 8.335 1.00 98.38 185 ALA A C 1
ATOM 1438 O O . ALA A 1 185 ? -3.570 -2.968 7.807 1.00 98.38 185 ALA A O 1
ATOM 1439 N N . PHE A 1 186 ? -4.203 -4.822 8.922 1.00 98.56 186 PHE A N 1
ATOM 1440 C CA . PHE A 1 186 ? -5.600 -4.460 9.112 1.00 98.56 186 PHE A CA 1
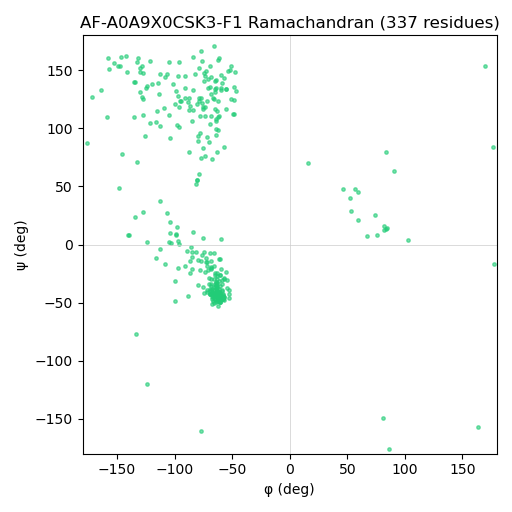ATOM 1441 C C . PHE A 1 186 ? -5.972 -4.553 10.590 1.00 98.56 186 PHE A C 1
ATOM 1443 O O . PHE A 1 186 ? -5.619 -5.500 11.283 1.00 98.56 186 PHE A O 1
ATOM 1450 N N . ASP A 1 187 ? -6.698 -3.560 11.081 1.00 98.25 187 ASP A N 1
ATOM 1451 C CA . ASP A 1 187 ? -7.244 -3.547 12.425 1.00 98.25 187 ASP A CA 1
ATOM 1452 C C . ASP A 1 187 ? -8.772 -3.552 12.363 1.00 98.25 187 ASP A C 1
ATOM 1454 O O . ASP A 1 187 ? -9.398 -2.532 12.059 1.00 98.25 187 ASP A O 1
ATOM 1458 N N . ARG A 1 188 ? -9.375 -4.705 12.674 1.00 96.44 188 ARG A N 1
ATOM 1459 C CA . ARG A 1 188 ? -10.830 -4.909 12.583 1.00 96.44 188 ARG A CA 1
ATOM 1460 C C . ARG A 1 188 ? -11.617 -4.008 13.519 1.00 96.44 188 ARG A C 1
ATOM 1462 O O . ARG A 1 188 ? -12.645 -3.469 13.122 1.00 96.44 188 ARG A O 1
ATOM 1469 N N . GLU A 1 189 ? -11.126 -3.812 14.740 1.00 97.00 189 GLU A N 1
ATOM 1470 C CA . GLU A 1 189 ? -11.857 -3.064 15.766 1.00 97.00 189 GLU A CA 1
ATOM 1471 C C . GLU A 1 189 ? -12.070 -1.600 15.364 1.00 97.00 189 GLU A C 1
ATOM 1473 O O . GLU A 1 189 ? -13.150 -1.057 15.570 1.00 97.00 189 GLU A O 1
ATOM 1478 N N . THR A 1 190 ? -11.072 -0.968 14.736 1.00 97.44 190 THR A N 1
ATOM 1479 C CA . THR A 1 190 ? -11.225 0.397 14.205 1.00 97.44 190 THR A CA 1
ATOM 1480 C C . THR A 1 190 ? -11.550 0.442 12.716 1.00 97.44 190 THR A C 1
ATOM 1482 O O . THR A 1 190 ? -11.638 1.534 12.155 1.00 97.44 190 THR A O 1
ATOM 1485 N N . SER A 1 191 ? -11.714 -0.720 12.073 1.00 97.75 191 SER A N 1
ATOM 1486 C CA . SER A 1 191 ? -11.923 -0.855 10.628 1.00 97.75 191 SER A CA 1
ATOM 1487 C C . SER A 1 191 ? -10.942 0.003 9.823 1.00 97.75 191 SER A C 1
ATOM 1489 O O . SER A 1 191 ? -11.328 0.761 8.930 1.00 97.75 191 SER A O 1
ATOM 1491 N N . SER A 1 192 ? -9.655 -0.074 10.172 1.00 98.44 192 SER A N 1
ATOM 1492 C CA . SER A 1 192 ? -8.606 0.736 9.551 1.00 98.44 192 SER A CA 1
ATOM 1493 C C . SER A 1 192 ? -7.424 -0.109 9.100 1.00 98.44 192 SER A C 1
ATOM 1495 O O . SER A 1 192 ? -7.108 -1.130 9.704 1.00 98.44 192 SER A O 1
ATOM 1497 N N . VAL A 1 193 ? -6.771 0.315 8.022 1.00 98.75 193 VAL A N 1
ATOM 1498 C CA . VAL A 1 193 ? -5.595 -0.359 7.461 1.00 98.75 193 VAL A CA 1
ATOM 1499 C C . VAL A 1 193 ? -4.355 0.502 7.626 1.00 98.75 193 VAL A C 1
ATOM 1501 O O . VAL A 1 193 ? -4.432 1.730 7.558 1.00 98.75 193 VAL A O 1
ATOM 1504 N N . LEU A 1 194 ? -3.213 -0.145 7.830 1.00 98.75 194 LEU A N 1
ATOM 1505 C CA . LEU A 1 194 ? -1.910 0.498 7.908 1.00 98.75 194 LEU A CA 1
ATOM 1506 C C . LEU A 1 194 ? -1.305 0.626 6.509 1.00 98.75 194 LEU A C 1
ATOM 1508 O O . LEU A 1 194 ? -0.987 -0.377 5.870 1.00 98.75 194 LEU A O 1
ATOM 1512 N N . MET A 1 195 ? -1.116 1.866 6.068 1.00 98.38 195 MET A N 1
ATOM 1513 C CA . MET A 1 195 ? -0.486 2.221 4.800 1.00 98.38 195 MET A CA 1
ATOM 1514 C C . MET A 1 195 ? 1.001 2.501 5.009 1.00 98.38 195 MET A C 1
ATOM 1516 O O . MET A 1 195 ? 1.370 3.387 5.786 1.00 98.38 195 MET A O 1
ATOM 1520 N N . PHE A 1 196 ? 1.857 1.788 4.282 1.00 97.75 196 PHE A N 1
ATOM 1521 C CA . PHE A 1 196 ? 3.296 2.058 4.232 1.00 97.75 196 PHE A CA 1
ATOM 1522 C C . PHE A 1 196 ? 3.600 3.082 3.138 1.00 97.75 196 PHE A C 1
ATOM 1524 O O . PHE A 1 196 ? 3.996 2.742 2.027 1.00 97.75 196 PHE A O 1
ATOM 1531 N N . ASP A 1 197 ? 3.370 4.358 3.453 1.00 96.62 197 ASP A N 1
ATOM 1532 C CA . ASP A 1 197 ? 3.550 5.451 2.497 1.00 96.62 197 ASP A CA 1
ATOM 1533 C C . ASP A 1 197 ? 5.013 5.579 2.044 1.00 96.62 197 ASP A C 1
ATOM 1535 O O . ASP A 1 197 ? 5.899 5.906 2.834 1.00 96.62 197 ASP A O 1
ATOM 1539 N N . THR A 1 198 ? 5.268 5.342 0.756 1.00 92.69 198 THR A N 1
ATOM 1540 C CA . THR A 1 198 ? 6.614 5.429 0.169 1.00 92.69 198 THR A CA 1
ATOM 1541 C C . THR A 1 198 ? 7.159 6.857 0.128 1.00 92.69 198 THR A C 1
ATOM 1543 O O . THR A 1 198 ? 8.374 7.045 0.076 1.00 92.69 198 THR A O 1
ATOM 1546 N N . ALA A 1 199 ? 6.304 7.884 0.198 1.00 93.38 199 ALA A N 1
ATOM 1547 C CA . ALA A 1 199 ? 6.712 9.286 0.280 1.00 93.38 199 ALA A CA 1
ATOM 1548 C C . ALA A 1 199 ? 7.104 9.654 1.721 1.00 93.38 199 ALA A C 1
ATOM 1550 O O . ALA A 1 199 ? 6.558 10.593 2.303 1.00 93.38 199 ALA A O 1
ATOM 1551 N N . ARG A 1 200 ? 8.058 8.916 2.302 1.00 90.88 200 ARG A N 1
ATOM 1552 C CA . ARG A 1 200 ? 8.460 9.020 3.718 1.00 90.88 200 ARG A CA 1
ATOM 1553 C C . ARG A 1 200 ? 8.985 10.401 4.107 1.00 90.88 200 ARG A C 1
ATOM 1555 O O . ARG A 1 200 ? 8.855 10.801 5.259 1.00 90.88 200 ARG A O 1
ATOM 1562 N N . PHE A 1 201 ? 9.530 11.150 3.147 1.00 87.62 201 PHE A N 1
ATOM 1563 C CA . PHE A 1 201 ? 9.899 12.552 3.350 1.00 87.62 201 PHE A CA 1
ATOM 1564 C C . PHE A 1 201 ? 8.676 13.428 3.658 1.00 87.62 201 PHE A C 1
ATOM 1566 O O . PHE A 1 201 ? 8.797 14.419 4.367 1.00 87.62 201 PHE A O 1
ATOM 1573 N N . LYS A 1 202 ? 7.493 13.077 3.144 1.00 92.62 202 LYS A N 1
ATOM 1574 C CA . LYS A 1 202 ? 6.278 13.896 3.195 1.00 92.62 202 LYS A CA 1
ATOM 1575 C C . LYS A 1 202 ? 5.318 13.487 4.298 1.00 92.62 202 LYS A C 1
ATOM 1577 O O . LYS A 1 202 ? 4.858 14.357 5.033 1.00 92.62 202 LYS A O 1
ATOM 1582 N N . TYR A 1 203 ? 5.016 12.197 4.398 1.00 94.19 203 TYR A N 1
ATOM 1583 C CA . TYR A 1 203 ? 4.132 11.641 5.418 1.00 94.19 203 TYR A CA 1
ATOM 1584 C C . TYR A 1 203 ? 4.770 10.382 6.018 1.00 94.19 203 TYR A C 1
ATOM 1586 O O . TYR A 1 203 ? 5.347 9.587 5.274 1.00 94.19 203 TYR A O 1
ATOM 1594 N N . PRO A 1 204 ? 4.667 10.164 7.344 1.00 94.69 204 PRO A N 1
ATOM 1595 C CA . PRO A 1 204 ? 4.993 8.861 7.916 1.00 94.69 204 PRO A CA 1
ATOM 1596 C C . PRO A 1 204 ? 3.979 7.817 7.421 1.00 94.69 204 PRO A C 1
ATOM 1598 O O . PRO A 1 204 ? 2.939 8.195 6.874 1.00 94.69 204 PRO A O 1
ATOM 1601 N N . PRO A 1 205 ? 4.199 6.514 7.671 1.00 97.50 205 PRO A N 1
ATOM 1602 C CA . PRO A 1 205 ? 3.114 5.545 7.600 1.00 97.50 205 PRO A CA 1
ATOM 1603 C C . PRO A 1 205 ? 1.908 6.021 8.426 1.00 97.50 205 PRO A C 1
ATOM 1605 O O . PRO A 1 205 ? 2.042 6.799 9.380 1.00 97.50 205 PRO A O 1
ATOM 1608 N N . TYR A 1 206 ? 0.714 5.573 8.063 1.00 98.44 206 TYR A N 1
ATOM 1609 C CA . TYR A 1 206 ? -0.506 5.983 8.754 1.00 98.44 206 TYR A CA 1
ATOM 1610 C C . TYR A 1 206 ? -1.592 4.929 8.652 1.00 98.44 206 TYR A C 1
ATOM 1612 O O . TYR A 1 206 ? -1.635 4.130 7.719 1.00 98.44 206 TYR A O 1
ATOM 1620 N N . TRP A 1 207 ? -2.508 4.971 9.610 1.00 98.75 207 TRP A N 1
ATOM 1621 C CA . TRP A 1 207 ? -3.745 4.215 9.540 1.00 98.75 207 TRP A CA 1
ATOM 1622 C C . TRP A 1 207 ? -4.836 5.044 8.876 1.00 98.75 207 TRP A C 1
ATOM 1624 O O . TRP A 1 207 ? -5.039 6.208 9.234 1.00 98.75 207 TRP A O 1
ATOM 1634 N N . VAL A 1 208 ? -5.567 4.423 7.957 1.00 98.69 208 VAL A N 1
ATOM 1635 C CA . VAL A 1 208 ? -6.700 5.015 7.241 1.00 98.69 208 VAL A CA 1
ATOM 1636 C C . VAL A 1 208 ? -7.945 4.140 7.426 1.00 98.69 208 VAL A C 1
ATOM 1638 O O . VAL A 1 208 ? -7.838 2.917 7.310 1.00 98.69 208 VAL A O 1
ATOM 1641 N N . PRO A 1 209 ? -9.127 4.715 7.725 1.00 98.62 209 PRO A N 1
ATOM 1642 C CA . PRO A 1 209 ? -10.381 3.964 7.719 1.00 98.62 209 PRO A CA 1
ATOM 1643 C C . PRO A 1 209 ? -10.612 3.285 6.364 1.00 98.62 209 PRO A C 1
ATOM 1645 O O . PRO A 1 209 ? -10.462 3.919 5.318 1.00 98.62 209 PRO A O 1
ATOM 1648 N N . ILE A 1 210 ? -10.993 2.008 6.368 1.00 98.38 210 ILE A N 1
ATOM 1649 C CA . ILE A 1 210 ? -11.072 1.193 5.146 1.00 98.38 210 ILE A CA 1
ATOM 1650 C C . ILE A 1 210 ? -12.105 1.726 4.141 1.00 98.38 210 ILE A C 1
ATOM 1652 O O . ILE A 1 210 ? -11.861 1.708 2.939 1.00 98.38 210 ILE A O 1
ATOM 1656 N N . GLU A 1 211 ? -13.217 2.288 4.623 1.00 98.19 211 GLU A N 1
ATOM 1657 C CA . GLU A 1 211 ? -14.228 2.948 3.787 1.00 98.19 211 GLU A CA 1
ATOM 1658 C C . GLU A 1 211 ? -13.670 4.194 3.090 1.00 98.19 211 GLU A C 1
ATOM 1660 O O . GLU A 1 211 ? -13.916 4.428 1.906 1.00 98.19 211 GLU A O 1
ATOM 1665 N N . LEU A 1 212 ? -12.871 4.985 3.807 1.00 98.38 212 LEU A N 1
ATOM 1666 C CA . LEU A 1 212 ? -12.238 6.166 3.237 1.00 98.38 212 LEU A CA 1
ATOM 1667 C C . LEU A 1 212 ? -11.176 5.780 2.198 1.00 98.38 212 LEU A C 1
ATOM 1669 O O . LEU A 1 212 ? -11.081 6.424 1.154 1.00 98.38 212 LEU A O 1
ATOM 1673 N N . LEU A 1 213 ? -10.407 4.719 2.457 1.00 98.56 213 LEU A N 1
ATOM 1674 C CA . LEU A 1 213 ? -9.464 4.177 1.481 1.00 98.56 213 LEU A CA 1
ATOM 1675 C C . LEU A 1 213 ? -10.180 3.635 0.237 1.00 98.56 213 LEU A C 1
ATOM 1677 O O . LEU A 1 213 ? -9.707 3.830 -0.876 1.00 98.56 213 LEU A O 1
ATOM 1681 N N . PHE A 1 214 ? -11.339 2.998 0.401 1.00 98.69 214 PHE A N 1
ATOM 1682 C CA . PHE A 1 214 ? -12.147 2.566 -0.735 1.00 98.69 214 PHE A CA 1
ATOM 1683 C C . PHE A 1 214 ? -12.586 3.753 -1.596 1.00 98.69 214 PHE A C 1
ATOM 1685 O O . PHE A 1 214 ? -12.357 3.770 -2.806 1.00 98.69 214 PHE A O 1
ATOM 1692 N N . LYS A 1 215 ? -13.132 4.794 -0.957 1.00 98.19 215 LYS A N 1
ATOM 1693 C CA . LYS A 1 215 ? -13.561 6.020 -1.641 1.00 98.19 215 LYS A CA 1
ATOM 1694 C C . LYS A 1 215 ? -12.412 6.737 -2.342 1.00 98.19 215 LYS A C 1
ATOM 1696 O O . LYS A 1 215 ? -12.634 7.333 -3.391 1.00 98.19 215 LYS A O 1
ATOM 1701 N N . SER A 1 216 ? -11.185 6.666 -1.825 1.00 98.06 216 SER A N 1
ATOM 1702 C CA . SER A 1 216 ? -10.033 7.310 -2.464 1.00 98.06 216 SER A CA 1
ATOM 1703 C C . SER A 1 216 ? -9.556 6.617 -3.744 1.00 98.06 216 SER A C 1
ATOM 1705 O O . SER A 1 216 ? -8.797 7.225 -4.503 1.00 98.06 216 SER A O 1
ATOM 1707 N N . MET A 1 217 ? -10.031 5.401 -4.038 1.00 98.19 217 MET A N 1
ATOM 1708 C CA . MET A 1 217 ? -9.774 4.705 -5.305 1.00 98.19 217 MET A CA 1
ATOM 1709 C C . MET A 1 217 ? -10.747 5.102 -6.429 1.00 98.19 217 MET A C 1
ATOM 1711 O O . MET A 1 217 ? -10.434 4.922 -7.604 1.00 98.19 217 MET A O 1
ATOM 1715 N N . LEU A 1 218 ? -11.919 5.647 -6.089 1.00 97.06 218 LEU A N 1
ATOM 1716 C CA . LEU A 1 218 ? -12.985 5.948 -7.051 1.00 97.06 218 LEU A CA 1
ATOM 1717 C C . LEU A 1 218 ? -12.673 7.107 -8.019 1.00 97.06 218 LEU A C 1
ATOM 1719 O O . LEU A 1 218 ? -13.050 6.994 -9.188 1.00 97.06 218 LEU A O 1
ATOM 1723 N N . PRO A 1 219 ? -12.002 8.208 -7.607 1.00 95.94 219 PRO A N 1
ATOM 1724 C CA . PRO A 1 219 ? -11.701 9.308 -8.513 1.00 95.94 219 PRO A CA 1
ATOM 1725 C C . PRO A 1 219 ? -10.874 8.852 -9.713 1.00 95.94 219 PRO A C 1
ATOM 1727 O O . PRO A 1 219 ? -9.915 8.085 -9.565 1.00 95.94 219 PRO A O 1
ATOM 1730 N N . LEU A 1 220 ? -11.220 9.380 -10.886 1.00 94.44 220 LEU A N 1
ATOM 1731 C CA . LEU A 1 220 ? -10.519 9.079 -12.127 1.00 94.44 220 LEU A CA 1
ATOM 1732 C C . LEU A 1 220 ? -9.072 9.578 -12.066 1.00 94.44 220 LEU A C 1
ATOM 1734 O O . LEU A 1 220 ? -8.769 10.637 -11.510 1.00 94.44 220 LEU A O 1
ATOM 1738 N N . ASP A 1 221 ? -8.180 8.780 -12.627 1.00 89.19 221 ASP A N 1
ATOM 1739 C CA . ASP A 1 221 ? -6.824 9.174 -12.958 1.00 89.19 221 ASP A CA 1
ATOM 1740 C C . ASP A 1 221 ? -6.857 10.022 -14.237 1.00 89.19 221 ASP A C 1
ATOM 1742 O O . ASP A 1 221 ? -7.404 9.609 -15.261 1.00 89.19 221 ASP A O 1
ATOM 1746 N N . SER A 1 222 ? -6.282 11.222 -14.172 1.00 86.62 222 SER A N 1
ATOM 1747 C CA . SER A 1 222 ? -6.249 12.167 -15.287 1.00 86.62 222 SER A CA 1
ATOM 1748 C C . SER A 1 222 ? -5.468 11.651 -16.494 1.00 86.62 222 SER A C 1
ATOM 1750 O O . SER A 1 222 ? -5.774 12.064 -17.608 1.00 86.62 222 SER A O 1
ATOM 1752 N N . ALA A 1 223 ? -4.485 10.767 -16.294 1.00 85.44 223 ALA A N 1
ATOM 1753 C CA . ALA A 1 223 ? -3.685 10.220 -17.387 1.00 85.44 223 ALA A CA 1
ATOM 1754 C C . ALA A 1 223 ? -4.455 9.165 -18.197 1.00 85.44 223 ALA A C 1
ATOM 1756 O O . ALA A 1 223 ? -4.323 9.091 -19.416 1.00 85.44 223 ALA A O 1
ATOM 1757 N N . THR A 1 224 ? -5.278 8.352 -17.528 1.00 88.56 224 THR A N 1
ATOM 1758 C CA . THR A 1 224 ? -5.944 7.194 -18.150 1.00 88.56 224 THR A CA 1
ATOM 1759 C C . THR A 1 224 ? -7.447 7.368 -18.353 1.00 88.56 224 THR A C 1
ATOM 1761 O O . THR A 1 224 ? -8.057 6.590 -19.086 1.00 88.56 224 THR A O 1
ATOM 1764 N N . GLY A 1 225 ? -8.074 8.337 -17.679 1.00 92.00 225 GLY A N 1
ATOM 1765 C CA . GLY A 1 225 ? -9.530 8.504 -17.645 1.00 92.00 225 GLY A CA 1
ATOM 1766 C C . GLY A 1 225 ? -10.271 7.371 -16.923 1.00 92.00 225 GLY A C 1
ATOM 1767 O O . GLY A 1 225 ? -11.499 7.321 -16.958 1.00 92.00 225 GLY A O 1
ATOM 1768 N N . LYS A 1 226 ? -9.549 6.449 -16.273 1.00 93.31 226 LYS A N 1
ATOM 1769 C CA . LYS A 1 226 ? -10.106 5.309 -15.532 1.00 93.31 226 LYS A CA 1
ATOM 1770 C C . LYS A 1 226 ? -10.015 5.559 -14.033 1.00 93.31 226 LYS A C 1
ATOM 1772 O O . LYS A 1 226 ? -9.166 6.320 -13.578 1.00 93.31 226 LYS A O 1
ATOM 1777 N N . SER A 1 227 ? -10.863 4.899 -13.247 1.00 94.75 227 SER A N 1
ATOM 1778 C CA . SER A 1 227 ? -10.715 4.911 -11.789 1.00 94.75 227 SER A CA 1
ATOM 1779 C C . SER A 1 227 ? -9.391 4.269 -11.371 1.00 94.75 227 SER A C 1
ATOM 1781 O O . SER A 1 227 ? -8.777 3.487 -12.112 1.00 94.75 227 SER A O 1
ATOM 1783 N N . ARG A 1 228 ? -8.946 4.613 -10.164 1.00 96.06 228 ARG A N 1
ATOM 1784 C CA . ARG A 1 228 ? -7.829 3.928 -9.516 1.00 96.06 228 ARG A CA 1
ATOM 1785 C C . ARG A 1 228 ? -8.324 2.589 -8.949 1.00 96.06 228 ARG A C 1
ATOM 1787 O O . ARG A 1 228 ? -9.331 2.044 -9.401 1.00 96.06 228 ARG A O 1
ATOM 1794 N N . GLY A 1 229 ? -7.606 2.003 -7.999 1.00 97.88 229 GLY A N 1
ATOM 1795 C CA . GLY A 1 229 ? -7.938 0.663 -7.539 1.00 97.88 229 GLY A CA 1
ATOM 1796 C C . GLY A 1 229 ? -6.818 -0.000 -6.768 1.00 97.88 229 GLY A C 1
ATOM 1797 O O . GLY A 1 229 ? -5.928 0.657 -6.233 1.00 97.88 229 GLY A O 1
ATOM 1798 N N . TYR A 1 230 ? -6.855 -1.323 -6.736 1.00 98.62 230 TYR A N 1
ATOM 1799 C CA . TYR A 1 230 ? -5.868 -2.123 -6.032 1.00 98.62 230 TYR A CA 1
ATOM 1800 C C . TYR A 1 230 ? -5.355 -3.267 -6.893 1.00 98.62 230 TYR A C 1
ATOM 1802 O O . TYR A 1 230 ? -6.013 -3.720 -7.831 1.00 98.62 230 TYR A O 1
ATOM 1810 N N . VAL A 1 231 ? -4.163 -3.739 -6.547 1.00 98.69 231 VAL A N 1
ATOM 1811 C CA . VAL A 1 231 ? -3.511 -4.878 -7.185 1.00 98.69 231 VAL A CA 1
ATOM 1812 C C . VAL A 1 231 ? -3.100 -5.857 -6.099 1.00 98.69 231 VAL A C 1
ATOM 1814 O O . VAL A 1 231 ? -2.419 -5.477 -5.147 1.00 98.69 231 VAL A O 1
ATOM 1817 N N . VAL A 1 232 ? -3.506 -7.115 -6.244 1.00 98.56 232 VAL A N 1
ATOM 1818 C CA . VAL A 1 232 ? -3.002 -8.218 -5.417 1.00 98.56 232 VAL A CA 1
ATOM 1819 C C . VAL A 1 232 ? -1.894 -8.922 -6.186 1.00 98.56 232 VAL A C 1
ATOM 1821 O O . VAL A 1 232 ? -2.092 -9.293 -7.345 1.00 98.56 232 VAL A O 1
ATOM 1824 N N . LEU A 1 233 ? -0.736 -9.086 -5.552 1.00 97.31 233 LEU A N 1
ATOM 1825 C CA . LEU A 1 233 ? 0.464 -9.651 -6.156 1.00 97.31 233 LEU A CA 1
ATOM 1826 C C . LEU A 1 233 ? 0.839 -10.978 -5.501 1.00 97.31 233 LEU A C 1
ATOM 1828 O O . LEU A 1 233 ? 0.799 -11.095 -4.278 1.00 97.31 233 LEU A O 1
ATOM 1832 N N . LYS A 1 234 ? 1.254 -11.935 -6.334 1.00 94.69 234 LYS A N 1
ATOM 1833 C CA . LYS A 1 234 ? 1.843 -13.228 -5.955 1.00 94.69 234 LYS A CA 1
ATOM 1834 C C . LYS A 1 234 ? 3.132 -13.457 -6.717 1.00 94.69 234 LYS A C 1
ATOM 1836 O O . LYS A 1 234 ? 3.226 -13.029 -7.861 1.00 94.69 234 LYS A O 1
ATOM 1841 N N . ALA A 1 235 ? 4.073 -14.210 -6.166 1.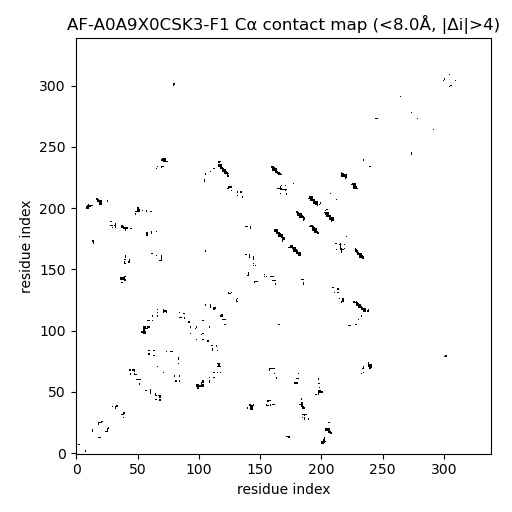00 86.69 235 ALA A N 1
ATOM 1842 C CA . ALA A 1 235 ? 5.197 -14.706 -6.956 1.00 86.69 235 ALA A CA 1
ATOM 1843 C C . ALA A 1 235 ? 4.726 -15.766 -7.969 1.00 86.69 235 ALA A C 1
ATOM 1845 O O . ALA A 1 235 ? 3.960 -16.669 -7.623 1.00 86.69 235 ALA A O 1
ATOM 1846 N N . LYS A 1 236 ? 5.197 -15.683 -9.219 1.00 81.81 236 LYS A N 1
ATOM 1847 C CA . LYS A 1 236 ? 5.092 -16.789 -10.182 1.00 81.81 236 LYS A CA 1
ATOM 1848 C C . LYS A 1 236 ? 5.926 -17.958 -9.660 1.00 81.81 236 LYS A C 1
ATOM 1850 O O . LYS A 1 236 ? 7.026 -17.759 -9.152 1.00 81.81 236 LYS A O 1
ATOM 1855 N N . HIS A 1 237 ? 5.427 -19.181 -9.821 1.00 76.25 237 HIS A N 1
ATOM 1856 C CA . HIS A 1 237 ? 6.079 -20.386 -9.294 1.00 76.25 237 HIS A CA 1
ATOM 1857 C C . HIS A 1 237 ? 7.541 -20.535 -9.759 1.00 76.25 237 HIS A C 1
ATOM 1859 O O . HIS A 1 237 ? 8.403 -20.936 -8.988 1.00 76.25 237 HIS A O 1
ATOM 1865 N N . GLU A 1 238 ? 7.838 -20.167 -11.006 1.00 68.06 238 GLU A N 1
ATOM 1866 C CA . GLU A 1 238 ? 9.183 -20.235 -11.603 1.00 68.06 238 GLU A CA 1
ATOM 1867 C C . GLU A 1 238 ? 10.181 -19.189 -11.055 1.00 68.06 238 GLU A C 1
ATOM 1869 O O . GLU A 1 238 ? 11.387 -19.326 -11.253 1.00 68.06 238 GLU A O 1
ATOM 1874 N N . PHE A 1 239 ? 9.682 -18.161 -10.362 1.00 61.12 239 PHE A N 1
ATOM 1875 C CA . PHE A 1 239 ? 10.452 -17.032 -9.830 1.00 61.12 239 PHE A CA 1
ATOM 1876 C C . PHE A 1 239 ? 10.516 -17.004 -8.299 1.00 61.12 239 PHE A C 1
ATOM 1878 O O . PHE A 1 239 ? 11.207 -16.155 -7.732 1.00 61.12 239 PHE A O 1
ATOM 1885 N N . GLN A 1 240 ? 9.820 -17.921 -7.617 1.00 60.09 240 GLN A N 1
ATOM 1886 C CA . GLN A 1 240 ? 9.982 -18.103 -6.179 1.00 60.09 240 GLN A CA 1
ATOM 1887 C C . GLN A 1 240 ? 11.434 -18.514 -5.920 1.00 60.09 240 GLN A C 1
ATOM 1889 O O . GLN A 1 240 ? 11.856 -19.608 -6.308 1.00 60.09 240 GLN A O 1
ATOM 1894 N N . GLY A 1 241 ? 12.217 -17.622 -5.300 1.00 52.03 241 GLY A N 1
ATOM 1895 C CA . GLY A 1 241 ? 13.573 -17.944 -4.869 1.00 52.03 241 GLY A CA 1
ATOM 1896 C C . GLY A 1 241 ? 13.561 -19.231 -4.043 1.00 52.03 241 GLY A C 1
ATOM 1897 O O . GLY A 1 241 ? 12.555 -19.552 -3.404 1.00 52.03 241 GLY A O 1
ATOM 1898 N N . ARG A 1 242 ? 14.657 -20.004 -4.067 1.00 46.50 242 ARG A N 1
ATOM 1899 C CA . ARG A 1 242 ? 14.761 -21.244 -3.277 1.00 46.50 242 ARG A CA 1
ATOM 1900 C C . ARG A 1 242 ? 14.318 -20.940 -1.844 1.00 46.50 242 ARG A C 1
ATOM 1902 O O . ARG A 1 242 ? 15.008 -20.183 -1.160 1.00 46.50 242 ARG A O 1
ATOM 1909 N N . LYS A 1 243 ? 13.178 -21.502 -1.405 1.00 43.19 243 LYS A N 1
ATOM 1910 C CA . LYS A 1 243 ? 12.737 -21.400 -0.008 1.00 43.19 243 LYS A CA 1
ATOM 1911 C C . LYS A 1 243 ? 13.939 -21.772 0.844 1.00 43.19 243 LYS A C 1
ATOM 1913 O O . LYS A 1 243 ? 14.548 -22.820 0.612 1.00 43.19 243 LYS A O 1
ATOM 1918 N N . VAL A 1 244 ? 14.332 -20.894 1.762 1.00 41.12 244 VAL A N 1
ATOM 1919 C CA . VAL A 1 244 ? 15.418 -21.199 2.690 1.00 41.12 244 VAL A CA 1
ATOM 1920 C C . VAL A 1 244 ? 14.913 -22.362 3.543 1.00 41.12 244 VAL A C 1
ATOM 1922 O O . VAL A 1 244 ? 14.176 -22.173 4.497 1.00 41.12 244 VAL A O 1
ATOM 1925 N N . CYS A 1 245 ? 15.252 -23.584 3.133 1.00 36.69 245 CYS A N 1
ATOM 1926 C CA . CYS A 1 245 ? 14.840 -24.838 3.766 1.00 36.69 245 CYS A CA 1
ATOM 1927 C C . CYS A 1 245 ? 15.315 -24.921 5.226 1.00 36.69 245 CYS A C 1
ATOM 1929 O O . CYS A 1 245 ? 14.776 -25.687 6.020 1.00 36.69 245 CYS A O 1
ATOM 1931 N N . CYS A 1 246 ? 16.340 -24.146 5.575 1.00 37.09 246 CYS A N 1
ATOM 1932 C CA . CYS A 1 246 ? 16.974 -24.164 6.878 1.00 37.09 246 CYS A CA 1
ATOM 1933 C C . CYS A 1 246 ? 16.516 -22.941 7.676 1.00 37.09 246 CYS A C 1
ATOM 1935 O O . CYS A 1 246 ? 17.126 -21.875 7.586 1.00 37.09 246 CYS A O 1
ATOM 1937 N N . VAL A 1 247 ? 15.446 -23.096 8.455 1.00 35.91 247 VAL A N 1
ATOM 1938 C CA . VAL A 1 247 ? 15.081 -22.122 9.492 1.00 35.91 247 VAL A CA 1
ATOM 1939 C C . VAL A 1 247 ? 16.224 -22.083 10.507 1.00 35.91 247 VAL A C 1
ATOM 1941 O O . VAL A 1 247 ? 16.613 -23.119 11.048 1.00 35.91 247 VAL A O 1
ATOM 1944 N N . TRP A 1 248 ? 16.794 -20.903 10.749 1.00 33.16 248 TRP A N 1
ATOM 1945 C CA . TRP A 1 248 ? 17.774 -20.719 11.817 1.00 33.16 248 TRP A CA 1
ATOM 1946 C C . TRP A 1 248 ? 17.029 -20.872 13.150 1.00 33.16 248 TRP A C 1
ATOM 1948 O O . TRP A 1 248 ? 16.182 -20.045 13.472 1.00 33.16 248 TRP A O 1
ATOM 1958 N N . ARG A 1 249 ? 17.281 -21.949 13.903 1.00 34.88 249 ARG A N 1
ATOM 1959 C CA . ARG A 1 249 ? 16.801 -22.068 15.287 1.00 34.88 249 ARG A CA 1
ATOM 1960 C C . ARG A 1 249 ? 17.916 -21.621 16.220 1.00 34.88 249 ARG A C 1
ATOM 1962 O O . ARG A 1 249 ? 19.006 -22.186 16.186 1.00 34.88 249 ARG A O 1
ATOM 1969 N N . GLU A 1 250 ? 17.636 -20.632 17.061 1.00 32.47 250 GLU A N 1
ATOM 1970 C CA . GLU A 1 250 ? 18.479 -20.342 18.217 1.00 32.47 250 GLU A CA 1
ATOM 1971 C C . GLU A 1 250 ? 18.422 -21.544 19.167 1.00 32.47 250 GLU A C 1
ATOM 1973 O O . GLU A 1 250 ? 17.411 -21.795 19.825 1.00 32.47 250 GLU A O 1
ATOM 1978 N N . CYS A 1 251 ? 19.499 -22.330 19.217 1.00 30.34 251 CYS A N 1
ATOM 1979 C CA . CYS A 1 251 ? 19.683 -23.321 20.269 1.00 30.34 251 CYS A CA 1
ATOM 1980 C C . CYS A 1 251 ? 20.004 -22.587 21.573 1.00 30.34 251 CYS A C 1
ATOM 1982 O O . CYS A 1 251 ? 21.164 -22.317 21.872 1.00 30.34 251 CYS A O 1
ATOM 1984 N N . PHE A 1 252 ? 18.982 -22.283 22.369 1.00 28.86 252 PHE A N 1
ATOM 1985 C CA . PHE A 1 252 ? 19.181 -21.965 23.778 1.00 28.86 252 PHE A CA 1
ATOM 1986 C C . PHE A 1 252 ? 19.455 -23.268 24.536 1.00 28.86 252 PHE A C 1
ATOM 1988 O O . PHE A 1 252 ? 18.549 -23.856 25.121 1.00 28.86 252 PHE A O 1
ATOM 1995 N N . SER A 1 253 ? 20.703 -23.744 24.531 1.00 34.03 253 SER A N 1
ATOM 1996 C CA . SER A 1 253 ? 21.141 -24.641 25.600 1.00 34.03 253 SER A CA 1
ATOM 1997 C C . SER A 1 253 ? 21.423 -23.773 26.819 1.00 34.03 253 SER A C 1
ATOM 1999 O O . SER A 1 253 ? 22.475 -23.143 26.935 1.00 34.03 253 SER A O 1
ATOM 2001 N N . VAL A 1 254 ? 20.429 -23.683 27.697 1.00 39.09 254 VAL A N 1
ATOM 2002 C CA . VAL A 1 254 ? 20.597 -23.150 29.045 1.00 39.09 254 VAL A CA 1
ATOM 2003 C C . VAL A 1 254 ? 21.426 -24.168 29.808 1.00 39.09 254 VAL A C 1
ATOM 2005 O O . VAL A 1 254 ? 20.861 -25.086 30.376 1.00 39.09 254 VAL A O 1
ATOM 2008 N N . GLU A 1 255 ? 22.747 -24.045 29.751 1.00 38.59 255 GLU A N 1
ATOM 2009 C CA . GLU A 1 255 ? 23.672 -24.549 30.766 1.00 38.59 255 GLU A CA 1
ATOM 2010 C C . GLU A 1 255 ? 25.087 -24.036 30.448 1.00 38.59 255 GLU A C 1
ATOM 2012 O O . GLU A 1 255 ? 25.599 -24.193 29.344 1.00 38.59 255 GLU A O 1
ATOM 2017 N N . ASP A 1 256 ? 25.689 -23.415 31.462 1.00 33.62 256 ASP A N 1
ATOM 2018 C CA . ASP A 1 256 ? 27.084 -22.969 31.564 1.00 33.62 256 ASP A CA 1
ATOM 2019 C C . ASP A 1 256 ? 27.441 -21.540 31.095 1.00 33.62 256 ASP A C 1
ATOM 2021 O O . ASP A 1 256 ? 28.270 -21.274 30.221 1.00 33.62 256 ASP A O 1
ATOM 2025 N N . THR A 1 257 ? 26.856 -20.560 31.789 1.00 46.25 257 THR A N 1
ATOM 2026 C CA . THR A 1 257 ? 27.468 -19.243 31.986 1.00 46.25 257 THR A CA 1
ATOM 2027 C C . THR A 1 257 ? 28.774 -19.386 32.771 1.00 46.25 257 THR A C 1
ATOM 2029 O O . THR A 1 257 ? 28.732 -19.473 33.993 1.00 46.25 257 THR A O 1
ATOM 2032 N N . THR A 1 258 ? 29.921 -19.386 32.085 1.00 40.59 258 THR A N 1
ATOM 2033 C CA . THR A 1 258 ? 31.203 -18.781 32.517 1.00 40.59 258 THR A CA 1
ATOM 2034 C C . THR A 1 258 ? 32.307 -19.058 31.488 1.00 40.59 258 THR A C 1
ATOM 2036 O O . THR A 1 258 ? 33.107 -19.970 31.649 1.00 40.59 258 THR A O 1
ATOM 2039 N N . LYS A 1 259 ? 32.410 -18.249 30.425 1.00 35.22 259 LYS A N 1
ATOM 2040 C CA . LYS A 1 259 ? 33.663 -18.061 29.663 1.00 35.22 259 LYS A CA 1
ATOM 2041 C C . LYS A 1 259 ? 33.572 -16.808 28.795 1.00 35.22 259 LYS A C 1
ATOM 2043 O O . LYS A 1 259 ? 32.576 -16.583 28.120 1.00 35.22 259 LYS A O 1
ATOM 2048 N N . LYS A 1 260 ? 34.623 -15.986 28.854 1.00 39.69 260 LYS A N 1
ATOM 2049 C CA . LYS A 1 260 ? 34.781 -14.700 28.151 1.00 39.69 260 LYS A CA 1
ATOM 2050 C C . LYS A 1 260 ? 35.093 -14.831 26.654 1.00 39.69 260 LYS A C 1
ATOM 2052 O O . LYS A 1 260 ? 35.270 -13.812 26.005 1.00 39.69 260 LYS A O 1
ATOM 2057 N N . ASP A 1 261 ? 35.081 -16.042 26.111 1.00 38.31 261 ASP A N 1
ATOM 2058 C CA . ASP A 1 261 ? 35.297 -16.308 24.694 1.00 38.31 261 ASP A CA 1
ATOM 2059 C C . ASP A 1 261 ? 34.113 -17.125 24.179 1.00 38.31 261 ASP A C 1
ATOM 2061 O O . ASP A 1 261 ? 34.068 -18.350 24.313 1.00 38.31 261 ASP A O 1
ATOM 2065 N N . LEU A 1 262 ? 33.112 -16.432 23.636 1.00 35.28 262 LEU A N 1
ATOM 2066 C CA . LEU A 1 262 ? 32.080 -17.086 22.840 1.00 35.28 262 LEU A CA 1
ATOM 2067 C C . LEU A 1 262 ? 32.767 -17.638 21.579 1.00 35.28 262 LEU A C 1
ATOM 2069 O O . LEU A 1 262 ? 33.429 -16.866 20.880 1.00 35.28 262 LEU A O 1
ATOM 2073 N N . PRO A 1 263 ? 32.654 -18.941 21.270 1.00 35.47 263 PRO A N 1
ATOM 2074 C CA . PRO A 1 263 ? 33.185 -19.463 20.019 1.00 35.47 263 PRO A CA 1
ATOM 2075 C C . PRO A 1 263 ? 32.505 -18.761 18.838 1.00 35.47 263 PRO A C 1
ATOM 2077 O O . PRO A 1 263 ? 31.319 -18.430 18.908 1.00 35.47 263 PRO A O 1
ATOM 2080 N N . GLU A 1 264 ? 33.249 -18.553 17.745 1.00 33.12 264 GLU A N 1
ATOM 2081 C CA . GLU A 1 264 ? 32.674 -18.068 16.488 1.00 33.12 264 GLU A CA 1
ATOM 2082 C C . GLU A 1 264 ? 31.404 -18.868 16.154 1.00 33.12 264 GLU A C 1
ATOM 2084 O O . GLU A 1 264 ? 31.431 -20.105 16.223 1.00 33.12 264 GLU A O 1
ATOM 2089 N N . PRO A 1 265 ? 30.289 -18.202 15.801 1.00 35.25 265 PRO A N 1
ATOM 2090 C CA . PRO A 1 265 ? 29.038 -18.880 15.510 1.00 35.25 265 PRO A CA 1
ATOM 2091 C C . PRO A 1 265 ? 29.214 -19.762 14.272 1.00 35.25 265 PRO A C 1
ATOM 2093 O O . PRO A 1 265 ? 29.156 -19.303 13.130 1.00 35.25 265 PRO A O 1
ATOM 2096 N N . LYS A 1 266 ? 29.424 -21.059 14.495 1.00 30.39 266 LYS A N 1
ATOM 2097 C CA . LYS A 1 266 ? 29.416 -22.058 13.432 1.00 30.39 266 LYS A CA 1
ATOM 2098 C C . LYS A 1 266 ? 27.960 -22.364 13.094 1.00 30.39 266 LYS A C 1
ATOM 2100 O O . LYS A 1 266 ? 27.199 -22.709 13.998 1.00 30.39 266 LYS A O 1
ATOM 2105 N N . PRO A 1 267 ? 27.535 -22.266 11.825 1.00 32.75 267 PRO A N 1
ATOM 2106 C CA . PRO A 1 267 ? 26.247 -22.811 11.443 1.00 32.75 267 PRO A CA 1
ATOM 2107 C C . PRO A 1 267 ? 26.271 -24.323 11.677 1.00 32.75 267 PRO A C 1
ATOM 2109 O O . PRO A 1 267 ? 26.969 -25.056 10.978 1.00 32.75 267 PRO A O 1
ATOM 2112 N N . VAL A 1 268 ? 25.522 -24.786 12.674 1.00 31.34 268 VAL A N 1
ATOM 2113 C CA . VAL A 1 268 ? 25.249 -26.208 12.861 1.00 31.34 268 VAL A CA 1
ATOM 2114 C C . VAL A 1 268 ? 24.140 -26.560 11.879 1.00 31.34 268 VAL A C 1
ATOM 2116 O O . VAL A 1 268 ? 22.962 -26.354 12.149 1.00 31.34 268 VAL A O 1
ATOM 2119 N N . TYR A 1 269 ? 24.518 -27.028 10.695 1.00 38.22 269 TYR A N 1
ATOM 2120 C CA . TYR A 1 269 ? 23.594 -27.784 9.862 1.00 38.22 269 TYR A CA 1
ATOM 2121 C C . TYR A 1 269 ? 23.887 -29.256 10.131 1.00 38.22 269 TYR A C 1
ATOM 2123 O O . TYR A 1 269 ? 24.873 -29.792 9.628 1.00 38.22 269 TYR A O 1
ATOM 2131 N N . GLU A 1 270 ? 23.064 -29.907 10.952 1.00 33.72 270 GLU A N 1
ATOM 2132 C CA . GLU A 1 270 ? 23.070 -31.366 10.994 1.00 33.72 270 GLU A CA 1
ATOM 2133 C C . GLU A 1 270 ? 22.596 -31.871 9.630 1.00 33.72 270 GLU A C 1
ATOM 2135 O O . GLU A 1 270 ? 21.475 -31.607 9.183 1.00 33.72 270 GLU A O 1
ATOM 2140 N N . THR A 1 271 ? 23.485 -32.576 8.937 1.00 34.84 271 THR A N 1
ATOM 2141 C CA . THR A 1 271 ? 23.201 -33.330 7.718 1.00 34.84 271 THR A CA 1
ATOM 2142 C C . THR A 1 271 ? 22.203 -34.444 8.039 1.00 34.84 271 THR A C 1
ATOM 2144 O O . THR A 1 271 ? 22.577 -35.592 8.245 1.00 34.84 271 THR A O 1
ATOM 2147 N N . GLY A 1 272 ? 20.918 -34.098 8.124 1.00 39.00 272 GLY A N 1
ATOM 2148 C CA . GLY A 1 272 ? 19.863 -35.061 8.448 1.00 39.00 272 GLY A CA 1
ATOM 2149 C C . GLY A 1 272 ? 18.439 -34.509 8.564 1.00 39.00 272 GLY A C 1
ATOM 2150 O O . GLY A 1 272 ? 17.501 -35.291 8.481 1.00 39.00 272 GLY A O 1
ATOM 2151 N N . GLN A 1 273 ? 18.241 -33.191 8.701 1.00 41.53 273 GLN A N 1
ATOM 2152 C CA . GLN A 1 273 ? 16.900 -32.594 8.868 1.00 41.53 273 GLN A CA 1
ATOM 2153 C C . GLN A 1 273 ? 16.279 -32.018 7.584 1.00 41.53 273 GLN A C 1
ATOM 2155 O O . GLN A 1 273 ? 15.226 -31.387 7.635 1.00 41.53 273 GLN A O 1
ATOM 2160 N N . CYS A 1 274 ? 16.892 -32.235 6.417 1.00 36.22 274 CYS A N 1
ATOM 2161 C CA . CYS A 1 274 ? 16.233 -31.928 5.152 1.00 36.22 274 CYS A CA 1
ATOM 2162 C C . CYS A 1 274 ? 15.340 -33.112 4.766 1.00 36.22 274 CYS A C 1
ATOM 2164 O O . CYS A 1 274 ? 15.826 -34.225 4.562 1.00 36.22 274 CYS A O 1
ATOM 2166 N N . CYS A 1 275 ? 14.033 -32.871 4.717 1.00 39.19 275 CYS A N 1
ATOM 2167 C CA . CYS A 1 275 ? 13.005 -33.846 4.381 1.00 39.19 275 CYS A CA 1
ATOM 2168 C C . CYS A 1 275 ? 13.362 -34.610 3.088 1.00 39.19 275 CYS A C 1
ATOM 2170 O O . CYS A 1 275 ? 13.408 -34.022 2.015 1.00 39.19 275 CYS A O 1
ATOM 2172 N N . THR A 1 276 ? 13.638 -35.911 3.220 1.00 38.94 276 THR A N 1
ATOM 2173 C CA . THR A 1 276 ? 13.602 -36.979 2.196 1.00 38.94 276 THR A CA 1
ATOM 2174 C C . THR A 1 276 ? 13.562 -36.549 0.713 1.00 38.94 276 THR A C 1
ATOM 2176 O O . THR A 1 276 ? 12.540 -36.730 0.057 1.00 38.94 276 THR A O 1
ATOM 2179 N N . ALA A 1 277 ? 14.663 -36.002 0.184 1.00 34.00 277 ALA A N 1
ATOM 2180 C CA . ALA A 1 277 ? 15.087 -35.940 -1.233 1.00 34.00 277 ALA A CA 1
ATOM 2181 C C . ALA A 1 277 ? 16.287 -34.968 -1.339 1.00 34.00 277 ALA A C 1
ATOM 2183 O O . ALA A 1 277 ? 16.415 -34.086 -0.490 1.00 34.00 277 ALA A O 1
ATOM 2184 N N . PRO A 1 278 ? 17.205 -35.091 -2.321 1.00 40.16 278 PRO A N 1
ATOM 2185 C CA . PRO A 1 278 ? 18.469 -34.357 -2.278 1.00 40.16 278 PRO A CA 1
ATOM 2186 C C . PRO A 1 278 ? 18.258 -32.846 -2.487 1.00 40.16 278 PRO A C 1
ATOM 2188 O O . PRO A 1 278 ? 18.075 -32.382 -3.612 1.00 40.16 278 PRO A O 1
ATOM 2191 N N . CYS A 1 279 ? 18.325 -32.060 -1.405 1.00 36.12 279 CYS A N 1
ATOM 2192 C CA . CYS A 1 279 ? 18.456 -30.599 -1.470 1.00 36.12 279 CYS A CA 1
ATOM 2193 C C . CYS A 1 279 ? 19.799 -30.265 -2.125 1.00 36.12 279 CYS A C 1
ATOM 2195 O O . CYS A 1 279 ? 20.870 -30.447 -1.548 1.00 36.12 279 CYS A O 1
ATOM 2197 N N . SER A 1 280 ? 19.754 -29.771 -3.363 1.00 33.31 280 SER A N 1
ATOM 2198 C CA . SER A 1 280 ? 20.916 -29.271 -4.107 1.00 33.31 280 SER A CA 1
ATOM 2199 C C . SER A 1 280 ? 21.254 -27.836 -3.691 1.00 33.31 280 SER A C 1
ATOM 2201 O O . SER A 1 280 ? 21.366 -26.908 -4.499 1.00 33.31 280 SER A O 1
ATOM 2203 N N . CYS A 1 281 ? 21.399 -27.628 -2.386 1.00 33.38 281 CYS A N 1
ATOM 2204 C CA . CYS A 1 281 ? 21.686 -26.340 -1.779 1.00 33.38 281 CYS A CA 1
ATOM 2205 C C . CYS A 1 281 ? 23.187 -25.995 -1.907 1.00 33.38 281 CYS A C 1
ATOM 2207 O O . CYS A 1 281 ? 23.892 -25.839 -0.919 1.00 33.38 281 CYS A O 1
ATOM 2209 N N . THR A 1 282 ? 23.705 -25.897 -3.134 1.00 26.88 282 THR A N 1
ATOM 2210 C CA . THR A 1 282 ? 25.051 -25.375 -3.420 1.00 26.88 282 THR A CA 1
ATOM 2211 C C . THR A 1 282 ? 25.006 -23.851 -3.526 1.00 26.88 282 THR A C 1
ATOM 2213 O O . THR A 1 282 ? 24.534 -23.324 -4.533 1.00 26.88 282 THR A O 1
ATOM 2216 N N . TYR A 1 283 ? 25.513 -23.144 -2.516 1.00 33.88 283 TYR A N 1
ATOM 2217 C CA . TYR A 1 283 ? 25.856 -21.721 -2.618 1.00 33.88 283 TYR A CA 1
ATOM 2218 C C . TYR A 1 283 ? 27.364 -21.573 -2.864 1.00 33.88 283 TYR A C 1
ATOM 2220 O O . TYR A 1 283 ? 28.175 -22.190 -2.175 1.00 33.88 283 TYR A O 1
ATOM 2228 N N . LYS A 1 284 ? 27.743 -20.747 -3.850 1.00 23.61 284 LYS A N 1
ATOM 2229 C CA . LYS A 1 284 ? 29.110 -20.223 -3.983 1.00 23.61 284 LYS A CA 1
ATOM 2230 C C . LYS A 1 284 ? 29.289 -19.132 -2.926 1.00 23.61 284 LYS A C 1
ATOM 2232 O O . LYS A 1 284 ? 28.585 -18.128 -2.962 1.00 23.61 284 LYS A O 1
ATOM 2237 N N . PHE A 1 285 ? 30.199 -19.359 -1.986 1.00 25.45 285 PHE A N 1
ATOM 2238 C CA . PHE A 1 285 ? 30.576 -18.395 -0.957 1.00 25.45 285 PHE A CA 1
ATOM 2239 C C . PHE A 1 285 ? 31.327 -17.210 -1.583 1.00 25.45 285 PHE A C 1
ATOM 2241 O O . PHE A 1 285 ? 32.305 -17.415 -2.298 1.00 25.45 285 PHE A O 1
ATOM 2248 N N . PHE A 1 286 ? 30.896 -15.986 -1.275 1.00 23.17 286 PHE A N 1
ATOM 2249 C CA . PHE A 1 286 ? 31.764 -14.809 -1.273 1.00 23.17 286 PHE A CA 1
ATOM 2250 C C . PHE A 1 286 ? 32.040 -14.487 0.198 1.00 23.17 286 PHE A C 1
ATOM 2252 O O . PHE A 1 286 ? 31.119 -14.161 0.944 1.00 23.17 286 PHE A O 1
ATOM 2259 N N . ASN A 1 287 ? 33.288 -14.679 0.626 1.00 24.12 287 ASN A N 1
ATOM 2260 C CA . ASN A 1 287 ? 33.752 -14.319 1.963 1.00 24.12 287 ASN A CA 1
ATOM 2261 C C . ASN A 1 287 ? 34.063 -12.820 1.986 1.00 24.12 287 ASN A C 1
ATOM 2263 O O . ASN A 1 287 ? 34.954 -12.374 1.268 1.00 24.12 287 ASN A O 1
ATOM 2267 N N . SER A 1 288 ? 33.390 -12.071 2.854 1.00 25.62 288 SER A N 1
ATOM 2268 C CA . SER A 1 288 ? 33.971 -10.879 3.469 1.00 25.62 288 SER A CA 1
ATOM 2269 C C . SER A 1 288 ? 33.799 -11.029 4.975 1.00 25.62 288 SER A C 1
ATOM 2271 O O . SER A 1 288 ? 32.677 -11.064 5.487 1.00 25.62 288 SER A O 1
ATOM 2273 N N . ASP A 1 289 ? 34.914 -11.208 5.671 1.00 29.03 289 ASP A N 1
ATOM 2274 C CA . ASP A 1 289 ? 34.944 -11.461 7.103 1.00 29.03 289 ASP A CA 1
ATOM 2275 C C . ASP A 1 289 ? 34.400 -10.263 7.900 1.00 29.03 289 ASP A C 1
ATOM 2277 O O . ASP A 1 289 ? 34.807 -9.123 7.691 1.00 29.03 289 ASP A O 1
ATOM 2281 N N . ARG A 1 290 ? 33.544 -10.582 8.884 1.00 25.48 290 ARG A N 1
ATOM 2282 C CA . ARG A 1 290 ? 32.974 -9.731 9.956 1.00 25.48 290 ARG A CA 1
ATOM 2283 C C . ARG A 1 290 ? 31.737 -8.893 9.627 1.00 25.48 290 ARG A C 1
ATOM 2285 O O . ARG A 1 290 ? 31.774 -7.671 9.593 1.00 25.48 290 ARG A O 1
ATOM 2292 N N . CYS A 1 291 ? 30.590 -9.570 9.647 1.00 24.50 291 CYS A N 1
ATOM 2293 C CA . CYS A 1 291 ? 29.461 -9.143 10.480 1.00 24.50 291 CYS A CA 1
ATOM 2294 C C . CYS A 1 291 ? 28.521 -10.335 10.720 1.00 24.50 291 CYS A C 1
ATOM 2296 O O . CYS A 1 291 ? 27.849 -10.815 9.811 1.00 24.50 291 CYS A O 1
ATOM 2298 N N . ALA A 1 292 ? 28.476 -10.848 11.952 1.00 26.95 292 ALA A N 1
ATOM 2299 C CA . ALA A 1 292 ? 27.612 -11.961 12.352 1.00 26.95 292 ALA A CA 1
ATOM 2300 C C . ALA A 1 292 ? 26.166 -11.497 12.626 1.00 26.95 292 ALA A C 1
ATOM 2302 O O . ALA A 1 292 ? 25.608 -11.733 13.694 1.00 26.95 292 ALA A O 1
ATOM 2303 N N . LYS A 1 293 ? 25.550 -10.841 11.639 1.00 25.62 293 LYS A N 1
ATOM 2304 C CA . LYS A 1 293 ? 24.097 -10.682 11.505 1.00 25.62 293 LYS A CA 1
ATOM 2305 C C . LYS A 1 293 ? 23.765 -10.951 10.044 1.00 25.62 293 LYS A C 1
ATOM 2307 O O . LYS A 1 293 ? 24.146 -10.189 9.165 1.00 25.62 293 LYS A O 1
ATOM 2312 N N . ARG A 1 294 ? 23.109 -12.081 9.777 1.00 30.20 294 ARG A N 1
ATOM 2313 C CA . ARG A 1 294 ? 22.700 -12.486 8.427 1.00 30.20 294 ARG A CA 1
ATOM 2314 C C . ARG A 1 294 ? 21.466 -11.697 8.001 1.00 30.20 294 ARG A C 1
ATOM 2316 O O . ARG A 1 294 ? 20.362 -12.224 7.965 1.00 30.20 294 ARG A O 1
ATOM 2323 N N . THR A 1 295 ? 21.660 -10.433 7.670 1.00 25.22 295 THR A N 1
ATOM 2324 C CA . THR A 1 295 ? 20.801 -9.735 6.720 1.00 25.22 295 THR A CA 1
ATOM 2325 C C . THR A 1 295 ? 21.436 -9.925 5.353 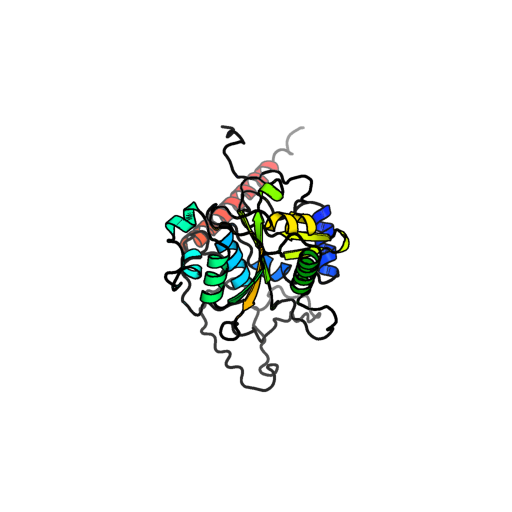1.00 25.22 295 THR A C 1
ATOM 2327 O O . THR A 1 295 ? 22.628 -9.682 5.178 1.00 25.22 295 THR A O 1
ATOM 2330 N N . PHE A 1 296 ? 20.671 -10.436 4.386 1.00 29.08 296 PHE A N 1
ATOM 2331 C CA . PHE A 1 296 ? 21.127 -10.482 3.002 1.00 29.08 296 PHE A CA 1
ATOM 2332 C C . PHE A 1 296 ? 21.620 -9.082 2.627 1.00 29.08 296 PHE A C 1
ATOM 2334 O O . PHE A 1 296 ? 20.889 -8.105 2.800 1.00 29.08 296 PHE A O 1
ATOM 2341 N N . VAL A 1 297 ? 22.867 -8.990 2.156 1.00 28.08 297 VAL A N 1
ATOM 2342 C CA . VAL A 1 297 ? 23.463 -7.778 1.581 1.00 28.08 297 VAL A CA 1
ATOM 2343 C C . VAL A 1 297 ? 22.730 -7.488 0.273 1.00 28.08 297 VAL A C 1
ATOM 2345 O O . VAL A 1 297 ? 23.195 -7.772 -0.822 1.00 28.08 297 VAL A O 1
ATOM 2348 N N . HIS A 1 298 ? 21.501 -7.015 0.405 1.00 38.47 298 HIS A N 1
ATOM 2349 C CA . HIS A 1 298 ? 20.622 -6.638 -0.687 1.00 38.47 298 HIS A CA 1
ATOM 2350 C C . HIS A 1 298 ? 19.951 -5.292 -0.394 1.00 38.47 298 HIS A C 1
ATOM 2352 O O . HIS A 1 298 ? 18.868 -5.002 -0.899 1.00 38.47 298 HIS A O 1
ATOM 2358 N N . TRP A 1 299 ? 20.579 -4.481 0.465 1.00 41.50 299 TRP A N 1
ATOM 2359 C CA . TRP A 1 299 ? 19.850 -3.468 1.222 1.00 41.50 299 TRP A CA 1
ATOM 2360 C C . TRP A 1 299 ? 20.537 -2.112 1.399 1.00 41.50 299 TRP A C 1
ATOM 2362 O O . TRP A 1 299 ? 19.997 -1.268 2.098 1.00 41.50 299 TRP A O 1
ATOM 2372 N N . TYR A 1 300 ? 21.668 -1.856 0.735 1.00 34.97 300 TYR A N 1
ATOM 2373 C CA . TYR A 1 300 ? 22.392 -0.591 0.932 1.00 34.97 300 TYR A CA 1
ATOM 2374 C C . TYR A 1 300 ? 22.991 0.067 -0.313 1.00 34.97 300 TYR A C 1
ATOM 2376 O O . TYR A 1 300 ? 23.665 1.079 -0.203 1.00 34.97 300 TYR A O 1
ATOM 2384 N N . VAL A 1 301 ? 22.695 -0.428 -1.513 1.00 35.19 301 VAL A N 1
ATOM 2385 C CA . VAL A 1 301 ? 23.200 0.197 -2.754 1.00 35.19 301 VAL A CA 1
ATOM 2386 C C . VAL A 1 301 ? 22.088 0.994 -3.473 1.00 35.19 301 VAL A C 1
ATOM 2388 O O . VAL A 1 301 ? 22.232 1.462 -4.597 1.00 35.19 301 VAL A O 1
ATOM 2391 N N . GLY A 1 302 ? 20.936 1.177 -2.816 1.00 41.03 302 GLY A N 1
ATOM 2392 C CA . GLY A 1 302 ? 19.811 1.971 -3.328 1.00 41.03 302 GLY A CA 1
ATOM 2393 C C . GLY A 1 302 ? 19.953 3.488 -3.158 1.00 41.03 302 GLY A C 1
ATOM 2394 O O . GLY A 1 302 ? 19.194 4.216 -3.787 1.00 41.03 302 GLY A O 1
ATOM 2395 N N . GLU A 1 303 ? 20.911 3.953 -2.351 1.00 41.16 303 GLU A N 1
ATOM 2396 C CA . GLU A 1 303 ? 21.130 5.380 -2.039 1.00 41.16 303 GLU A CA 1
ATOM 2397 C C . GLU A 1 303 ? 22.348 5.971 -2.780 1.00 41.16 303 GLU A C 1
ATOM 2399 O O . GLU A 1 303 ? 22.659 7.142 -2.611 1.00 41.16 303 GLU A O 1
ATOM 2404 N N . GLY A 1 304 ? 23.029 5.189 -3.630 1.00 41.56 304 GLY A N 1
ATOM 2405 C CA . GLY A 1 304 ? 24.201 5.665 -4.374 1.00 41.56 304 GLY A CA 1
ATOM 2406 C C . GLY A 1 304 ? 25.519 5.652 -3.597 1.00 41.56 304 GLY A C 1
ATOM 2407 O O . GLY A 1 304 ? 26.488 6.196 -4.108 1.00 41.56 304 GLY A O 1
ATOM 2408 N N . MET A 1 305 ? 25.579 5.000 -2.429 1.00 38.66 305 MET A N 1
ATOM 2409 C CA . MET A 1 305 ? 26.840 4.830 -1.705 1.00 38.66 305 MET A CA 1
ATOM 2410 C C . MET A 1 305 ? 27.734 3.796 -2.394 1.00 38.66 305 MET A C 1
ATOM 2412 O O . MET A 1 305 ? 27.362 2.623 -2.523 1.00 38.66 305 MET A O 1
ATOM 2416 N N . GLU A 1 306 ? 28.912 4.225 -2.846 1.00 48.78 306 GLU A N 1
ATOM 2417 C CA . GLU A 1 306 ? 29.978 3.319 -3.271 1.00 48.78 306 GLU A CA 1
ATOM 2418 C C . GLU A 1 306 ? 30.546 2.576 -2.049 1.00 48.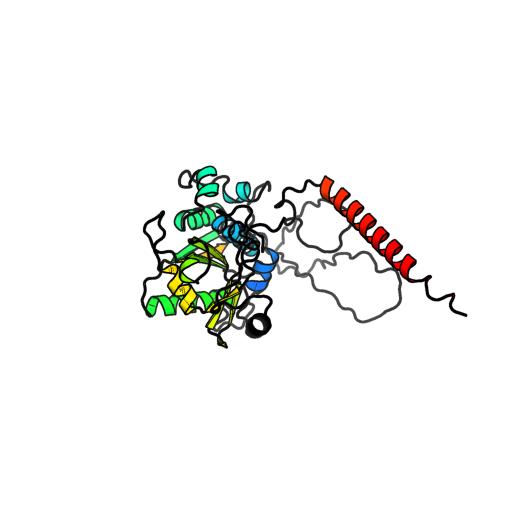78 306 GLU A C 1
ATOM 2420 O O . GLU A 1 306 ? 30.510 3.069 -0.925 1.00 48.78 306 GLU A O 1
ATOM 2425 N N . GLU A 1 307 ? 31.097 1.375 -2.243 1.00 47.22 307 GLU A N 1
ATOM 2426 C CA . GLU A 1 307 ? 31.673 0.552 -1.162 1.00 47.22 307 GLU A CA 1
ATOM 2427 C C . GLU A 1 307 ? 32.762 1.299 -0.352 1.00 47.22 307 GLU A C 1
ATOM 2429 O O . GLU A 1 307 ? 32.977 1.008 0.825 1.00 47.22 307 GLU A O 1
ATOM 2434 N N . GLY A 1 308 ? 33.393 2.319 -0.950 1.00 52.12 308 GLY A N 1
ATOM 2435 C CA . GLY A 1 308 ? 34.329 3.228 -0.280 1.00 52.12 308 GLY A CA 1
ATOM 2436 C C . GLY A 1 308 ? 33.693 4.097 0.812 1.00 52.12 308 GLY A C 1
ATOM 2437 O O . GLY A 1 308 ? 34.308 4.296 1.857 1.00 52.12 308 GLY A O 1
ATOM 2438 N N . GLU A 1 309 ? 32.436 4.514 0.650 1.00 50.72 309 GLU A N 1
ATOM 2439 C CA . GLU A 1 309 ? 31.740 5.379 1.614 1.00 50.72 309 GLU A CA 1
ATOM 2440 C C . GLU A 1 309 ? 31.373 4.638 2.914 1.00 50.72 309 GLU A C 1
ATOM 2442 O O . GLU A 1 309 ? 31.179 5.257 3.957 1.00 50.72 309 GLU A O 1
ATOM 2447 N N . PHE A 1 310 ? 31.346 3.298 2.905 1.00 50.34 310 PHE A N 1
ATOM 2448 C CA . PHE A 1 310 ? 31.231 2.497 4.135 1.00 50.34 310 PHE A CA 1
ATOM 2449 C C . PHE A 1 310 ? 32.481 2.577 5.010 1.00 50.34 310 PHE A C 1
ATOM 2451 O O . PHE A 1 310 ? 32.396 2.435 6.232 1.00 50.34 310 PHE A O 1
ATOM 2458 N N . SER A 1 311 ? 33.641 2.777 4.386 1.00 50.78 311 SER A N 1
ATOM 2459 C CA . SER A 1 311 ? 34.904 2.932 5.104 1.00 50.78 311 SER A CA 1
ATOM 2460 C C . SER A 1 311 ? 34.975 4.313 5.756 1.00 50.78 311 SER A C 1
ATOM 2462 O O . SER A 1 311 ? 35.327 4.399 6.930 1.00 50.78 311 SER A O 1
ATOM 2464 N N . GLU A 1 312 ? 34.542 5.351 5.036 1.00 55.28 312 GLU A N 1
ATOM 2465 C CA . GLU A 1 312 ? 34.473 6.734 5.528 1.00 55.28 312 GLU A CA 1
ATOM 2466 C C . GLU A 1 312 ? 33.412 6.897 6.623 1.00 55.28 312 GLU A C 1
ATOM 2468 O O . GLU A 1 312 ? 33.722 7.394 7.698 1.00 55.28 312 GLU A O 1
ATOM 2473 N N . ALA A 1 313 ? 32.204 6.347 6.446 1.00 51.53 313 ALA A N 1
ATOM 2474 C CA . ALA A 1 313 ? 31.153 6.402 7.467 1.00 51.53 313 ALA A CA 1
ATOM 2475 C C . ALA A 1 313 ? 31.572 5.753 8.799 1.00 51.53 313 ALA A C 1
ATOM 2477 O O . ALA A 1 313 ? 31.112 6.162 9.865 1.00 51.53 313 ALA A O 1
ATOM 2478 N N . ARG A 1 314 ? 32.445 4.737 8.759 1.00 50.25 314 ARG A N 1
ATOM 2479 C CA . ARG A 1 314 ? 33.017 4.111 9.960 1.00 50.25 314 ARG A CA 1
ATOM 2480 C C . ARG A 1 314 ? 34.029 5.026 10.647 1.00 50.25 314 ARG A C 1
ATOM 2482 O O . ARG A 1 314 ? 34.067 5.060 11.874 1.00 50.25 314 ARG A O 1
ATOM 2489 N N . GLU A 1 315 ? 34.857 5.718 9.872 1.00 63.44 315 GLU A N 1
ATOM 2490 C CA . GLU A 1 315 ? 35.839 6.673 10.391 1.00 63.44 315 GLU A CA 1
ATOM 2491 C C . GLU A 1 315 ? 35.146 7.913 10.971 1.00 63.44 315 GLU A C 1
ATOM 2493 O O . GLU A 1 315 ? 35.487 8.334 12.075 1.00 63.44 315 GLU A O 1
ATOM 2498 N N . ASP A 1 316 ? 34.092 8.398 10.31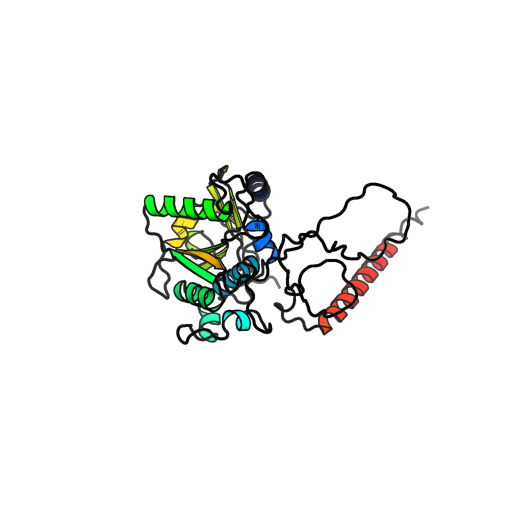4 1.00 62.97 316 ASP A N 1
ATOM 2499 C CA . ASP A 1 316 ? 33.262 9.506 10.787 1.00 62.97 316 ASP A CA 1
ATOM 2500 C C . ASP A 1 316 ? 32.523 9.163 12.085 1.00 62.97 316 ASP A C 1
ATOM 2502 O O . ASP A 1 316 ? 32.505 9.975 13.009 1.00 62.97 316 ASP A O 1
ATOM 2506 N N . LEU A 1 317 ? 31.950 7.954 12.205 1.00 60.56 317 LEU A N 1
ATOM 2507 C CA . LEU A 1 317 ? 31.284 7.522 13.442 1.00 60.56 317 LEU A CA 1
ATOM 2508 C C . LEU A 1 317 ? 32.274 7.405 14.608 1.00 60.56 317 LEU A C 1
ATOM 2510 O O . LEU A 1 317 ? 31.967 7.844 15.713 1.00 60.56 317 LEU A O 1
ATOM 2514 N N . ALA A 1 318 ? 33.460 6.843 14.353 1.00 64.94 318 ALA A N 1
ATOM 2515 C CA . ALA A 1 318 ? 34.517 6.715 15.354 1.00 64.94 318 ALA A CA 1
ATOM 2516 C C . ALA A 1 318 ? 35.057 8.088 15.793 1.00 64.94 318 ALA A C 1
ATOM 2518 O O . ALA A 1 318 ? 35.361 8.286 16.970 1.00 64.94 318 ALA A O 1
ATOM 2519 N N . SER A 1 319 ? 35.148 9.049 14.867 1.00 66.69 319 SER A N 1
ATOM 2520 C CA . SER A 1 319 ? 35.506 10.432 15.190 1.00 66.69 319 SER A CA 1
ATOM 2521 C C . SER A 1 319 ? 34.413 11.107 16.022 1.00 66.69 319 SER A C 1
ATOM 2523 O O . SER A 1 319 ? 34.724 11.759 17.014 1.00 66.69 319 SER A O 1
ATOM 2525 N N . LEU A 1 320 ? 33.137 10.887 15.685 1.00 62.38 320 LEU A N 1
ATOM 2526 C CA . LEU A 1 320 ? 32.003 11.418 16.444 1.00 62.38 320 LEU A CA 1
ATOM 2527 C C . LEU A 1 320 ? 31.963 10.867 17.877 1.00 62.38 320 LEU A C 1
ATOM 2529 O O . LEU A 1 320 ? 31.754 11.622 18.821 1.00 62.38 320 LEU A O 1
ATOM 2533 N N . GLU A 1 321 ? 32.153 9.556 18.048 1.00 71.19 321 GLU A N 1
ATOM 2534 C CA . GLU A 1 321 ? 32.208 8.909 19.366 1.00 71.19 321 GLU A CA 1
ATOM 2535 C C . GLU A 1 321 ? 33.311 9.523 20.234 1.00 71.19 321 GLU A C 1
ATOM 2537 O O . GLU A 1 321 ? 33.066 9.857 21.394 1.00 71.19 321 GLU A O 1
ATOM 2542 N N . LYS A 1 322 ? 34.489 9.761 19.648 1.00 69.75 322 LYS A N 1
ATOM 2543 C CA . LYS A 1 322 ? 35.613 10.396 20.335 1.00 69.75 322 LYS A CA 1
ATOM 2544 C C . LYS A 1 322 ? 35.321 11.849 20.728 1.00 69.75 322 LYS A C 1
ATOM 2546 O O . LYS A 1 322 ? 35.613 12.238 21.857 1.00 69.75 322 LYS A O 1
ATOM 2551 N N . ASP A 1 323 ? 34.697 12.629 19.848 1.00 70.94 323 ASP A N 1
ATOM 2552 C CA . ASP A 1 323 ? 34.293 14.007 20.155 1.00 70.94 323 ASP A CA 1
ATOM 2553 C C . ASP A 1 323 ? 33.282 14.046 21.320 1.00 70.94 323 ASP A C 1
ATOM 2555 O O . ASP A 1 323 ? 33.356 14.907 22.198 1.00 70.94 323 ASP A O 1
ATOM 2559 N N . TYR A 1 324 ? 32.351 13.086 21.378 1.00 63.56 324 TYR A N 1
ATOM 2560 C CA . TYR A 1 324 ? 31.401 12.962 22.489 1.00 63.56 324 TYR A CA 1
ATOM 2561 C C . TYR A 1 324 ? 32.064 12.548 23.806 1.00 63.56 324 TYR A C 1
ATOM 2563 O O . TYR A 1 324 ? 31.640 13.011 24.870 1.00 63.56 324 TYR A O 1
ATOM 2571 N N . GLU A 1 325 ? 33.092 11.701 23.756 1.00 68.38 325 GLU A N 1
ATOM 2572 C CA . GLU A 1 325 ? 33.892 11.356 24.930 1.00 68.38 325 GLU A CA 1
ATOM 2573 C C . GLU A 1 325 ? 34.644 12.581 25.460 1.00 68.38 325 GLU A C 1
ATOM 2575 O O . GLU A 1 325 ? 34.543 12.868 26.652 1.00 68.38 325 GLU A O 1
ATOM 2580 N N . GLU A 1 326 ? 35.304 13.356 24.594 1.00 64.88 326 GLU A N 1
ATOM 2581 C CA . GLU A 1 326 ? 36.046 14.567 24.979 1.00 64.88 326 GLU A CA 1
ATOM 2582 C C . GLU A 1 326 ? 35.130 15.634 25.612 1.00 64.88 326 GLU A C 1
ATOM 2584 O O . GLU A 1 326 ? 35.445 16.174 26.675 1.00 64.88 326 GLU A O 1
ATOM 2589 N N . VAL A 1 327 ? 33.933 15.856 25.054 1.00 63.03 327 VAL A N 1
ATOM 2590 C CA . VAL A 1 327 ? 32.919 16.758 25.643 1.00 63.03 327 VAL A CA 1
ATOM 2591 C C . VAL A 1 327 ? 32.382 16.229 26.985 1.00 63.03 327 VAL A C 1
ATOM 2593 O O . VAL A 1 327 ? 32.004 17.006 27.870 1.00 63.03 327 VAL A O 1
ATOM 2596 N N . GLY A 1 328 ? 32.356 14.907 27.164 1.00 56.19 328 GLY A N 1
ATOM 2597 C CA . GLY A 1 328 ? 31.977 14.254 28.416 1.00 56.19 328 GLY A CA 1
ATOM 2598 C C . GLY A 1 328 ? 33.002 14.431 29.541 1.00 56.19 328 GLY A C 1
ATOM 2599 O O . GLY A 1 328 ? 32.607 14.474 30.709 1.00 56.19 328 GLY A O 1
ATOM 2600 N N . VAL A 1 329 ? 34.292 14.580 29.213 1.00 55.03 329 VAL A N 1
ATOM 2601 C CA . VAL A 1 329 ? 35.366 14.767 30.206 1.00 55.03 329 VAL A CA 1
ATOM 2602 C C . VAL A 1 329 ? 35.437 16.217 30.706 1.00 55.03 329 VAL A C 1
ATOM 2604 O O . VAL A 1 329 ? 35.611 16.433 31.905 1.00 55.03 329 VAL A O 1
ATOM 2607 N N . ASP A 1 330 ? 35.157 17.211 29.858 1.00 52.91 330 ASP A N 1
ATOM 2608 C CA . ASP A 1 330 ? 35.179 18.638 30.246 1.00 52.91 330 ASP A CA 1
ATOM 2609 C C . ASP A 1 330 ? 34.058 19.046 31.229 1.00 52.91 330 ASP A C 1
ATOM 2611 O O . ASP A 1 330 ? 34.120 20.094 31.876 1.00 52.91 330 ASP A O 1
ATOM 2615 N N . SER A 1 331 ? 33.033 18.206 31.408 1.00 51.53 331 SER A N 1
ATOM 2616 C CA . SER A 1 331 ? 31.959 18.445 32.388 1.00 51.53 331 SER A CA 1
ATOM 2617 C C . SER A 1 331 ? 32.301 17.965 33.813 1.00 51.53 331 SER A C 1
ATOM 2619 O O . SER A 1 331 ? 31.529 18.212 34.746 1.00 51.53 331 SER A O 1
ATOM 2621 N N . GLY A 1 332 ? 33.434 17.273 33.997 1.00 50.41 332 GLY A N 1
ATOM 2622 C CA . GLY A 1 332 ? 33.855 16.671 35.268 1.00 50.41 332 GLY A CA 1
ATOM 2623 C C . GLY A 1 332 ? 34.644 17.590 36.211 1.00 50.41 332 GLY A C 1
ATOM 2624 O O . GLY A 1 332 ? 34.582 17.394 37.425 1.00 50.41 332 GLY A O 1
ATOM 2625 N N . ASP A 1 333 ? 35.309 18.629 35.695 1.00 50.72 333 ASP A N 1
ATOM 2626 C CA . ASP A 1 333 ? 36.316 19.392 36.457 1.00 50.72 333 ASP A CA 1
ATOM 2627 C C . ASP A 1 333 ? 35.823 20.715 37.089 1.00 50.72 333 ASP A C 1
ATOM 2629 O O . ASP A 1 333 ? 36.604 21.454 37.686 1.00 50.72 333 ASP A O 1
ATOM 2633 N N . ILE A 1 334 ? 34.512 21.007 37.085 1.00 49.53 334 ILE A N 1
ATOM 2634 C CA . ILE A 1 334 ? 33.942 22.211 37.750 1.00 49.53 334 ILE A CA 1
ATOM 2635 C C . ILE A 1 334 ? 33.355 21.902 39.152 1.00 49.53 334 ILE A C 1
ATOM 2637 O O . ILE A 1 334 ? 32.643 22.708 39.746 1.00 49.53 334 ILE A O 1
ATOM 2641 N N . LYS A 1 335 ? 33.668 20.748 39.761 1.00 45.09 335 LYS A N 1
ATOM 2642 C CA . LYS A 1 335 ? 33.276 20.434 41.159 1.00 45.09 335 LYS A CA 1
ATOM 2643 C C . LYS A 1 335 ? 34.449 20.351 42.140 1.00 45.09 335 LYS A C 1
ATOM 2645 O O . LYS A 1 335 ? 34.420 19.563 43.081 1.00 45.09 335 LYS A O 1
ATOM 2650 N N . GLY A 1 336 ? 35.447 21.213 41.965 1.00 48.25 336 GLY A N 1
ATOM 2651 C CA . GLY A 1 336 ? 36.605 21.277 42.855 1.00 48.25 336 GLY A CA 1
ATOM 2652 C C . GLY A 1 336 ? 37.213 22.668 43.008 1.00 48.25 336 GLY A C 1
ATOM 2653 O O . GLY A 1 336 ? 38.414 22.791 42.841 1.00 48.25 336 GLY A O 1
ATOM 2654 N N . ASN A 1 337 ? 36.417 23.712 43.276 1.00 44.09 337 ASN A N 1
ATOM 2655 C CA . ASN A 1 337 ? 36.887 24.939 43.949 1.00 44.09 337 ASN A CA 1
ATOM 2656 C C . ASN A 1 337 ? 35.733 25.918 44.208 1.00 44.09 337 ASN A C 1
ATOM 2658 O O . ASN A 1 337 ? 35.473 26.810 43.410 1.00 44.09 337 ASN A O 1
ATOM 2662 N N . LEU A 1 338 ? 35.060 25.752 45.345 1.00 41.34 338 LEU A N 1
ATOM 2663 C CA . LEU A 1 338 ? 34.383 26.828 46.077 1.00 41.34 338 LEU A CA 1
ATOM 2664 C C . LEU A 1 338 ? 34.527 26.479 47.565 1.00 41.34 338 LEU A C 1
ATOM 2666 O O . LEU A 1 338 ? 33.637 25.884 48.173 1.00 41.34 338 LEU A O 1
ATOM 2670 N N . GLY A 1 339 ? 35.724 26.753 48.084 1.00 37.41 339 GLY A N 1
ATOM 2671 C CA . GLY A 1 339 ? 35.982 26.990 49.502 1.00 37.41 339 GLY A CA 1
ATOM 2672 C C . GLY A 1 339 ? 36.042 28.487 49.750 1.00 37.41 339 GLY A C 1
ATOM 2673 O O . GLY A 1 339 ? 36.477 29.200 48.814 1.00 37.41 339 GLY A O 1
#

Mean predicted aligned error: 15.04 Å

Secondary structure (DSSP, 8-state):
----TTS--TTPPPPTTSEETTSHHHHHHHHHHHHTT--HHHHHHHTT----SSTTTHHHHHHHHHHHHTTB--SS----HHHHHHTT--TTSPPHHHHHHH---HHHHHHHHHHTTEEEEEE---SSHHHHHHHHHHHHHHHTTT-TT--S---TTS-S-EEEEEEETGGGT-SSSEEEEEEEEEETTTTEEEE--S-TTT---EEEEHHHHHHHHSSBPTTTSSB-EEEEEEE-GGGB-------------------S-PPP------TT-S-SS-----PPP-------S---S-SSSSS---TTHHHHHHHHHHHHHHHHHHHHHTTSTTSS---

Solvent-accessible surface area (backbone atoms only — not comparable to full-atom values): 20296 Å² total; per-residue (Å²): 132,86,72,63,76,88,77,59,67,63,71,50,83,74,40,89,80,42,41,52,50,90,36,73,68,32,52,54,42,50,53,49,12,54,76,71,45,22,26,35,33,31,64,40,39,61,78,40,67,60,66,34,92,45,95,27,31,26,44,63,42,37,48,52,26,49,42,56,37,46,43,43,51,82,87,62,88,84,83,43,70,64,59,61,66,57,61,89,55,66,96,83,55,76,55,73,67,52,27,62,72,73,23,69,54,74,68,47,51,38,51,42,35,46,72,63,40,26,47,58,52,76,46,65,64,60,102,44,71,68,46,49,54,51,49,52,52,49,50,51,35,38,16,31,63,56,44,90,89,55,90,75,85,79,55,60,87,59,44,70,43,49,41,39,36,35,32,33,27,50,67,64,64,39,86,68,48,81,45,30,27,33,57,29,28,36,26,76,94,74,46,25,31,33,36,52,42,21,55,48,63,30,35,69,36,30,34,37,40,48,69,56,57,55,58,14,14,49,58,62,37,87,91,76,72,40,56,32,26,39,32,42,37,29,56,33,82,94,23,47,41,82,73,75,84,71,74,87,72,85,80,80,74,90,75,80,96,82,71,98,69,77,72,80,89,70,86,83,74,72,92,75,79,70,77,94,63,90,80,84,82,79,75,85,83,82,88,74,90,87,67,102,62,95,63,77,96,79,80,66,60,80,82,72,58,54,82,66,51,61,58,50,54,51,53,53,50,55,50,50,53,48,54,54,50,54,61,58,54,71,72,64,74,84,81,77,83,88,129

Radius of gyration: 23.88 Å; Cα contacts (8 Å, |Δi|>4): 457; chains: 1; bounding box: 59×68×75 Å

Nearest PDB structures (foldseek):
  2bu3-assembly2_B  TM=9.109E-01  e=1.471E-17  Anabaena sp.
  2bu3-assembly1_A  TM=9.416E-01  e=7.326E-17  Anabaena sp.
  6tjl-assembly1_B  TM=8.974E-01  e=2.667E-17  Nostoc sp. PCC 7120 = FACHB-418
  2btw-assembly1_A  TM=8.892E-01  e=1.657E-17  Nostoc sp. PCC 7120 = FACHB-418
  2btw-assembly2_B  TM=8.895E-01  e=4.043E-17  Nostoc sp. PCC 7120 = FACHB-418

Organism: NCBI:txid174260

InterPro domains:
  IPR002452 Alpha tubulin [PR01162] (61-73)
  IPR002452 Alpha tubulin [PR01162] (314-330)
  IPR007719 Phytochelatin synthase, N-terminal catalytic domain [PF05023] (9-230)
  IPR007719 Phytochelatin synthase, N-terminal catalytic domain [PS51443] (4-238)
  IPR008280 Tubulin/FtsZ, C-terminal [SSF55307] (292-327)
  IPR023123 Tubulin, C-terminal [G3DSA:1.10.287.600] (288-328)
  IPR038156 Phytochelatin synthase, N-terminal domain superfamily [G3DSA:3.90.70.30] (17-238)
  IPR038765 Papain-like cysteine peptidase superfamily [SSF54001] (14-233)
  IPR040409 Phytochelatin synthase [PTHR33447] (2-239)

pLDDT: mean 72.76, std 24.75, range [23.17, 98.75]

Sequence (339 aa):
MSANPSKTFYGRSLPQNLVDYRSKGSKTRLCRALQTGYAVPYLSLSSCFNTQAEPAYCGVSTLAIILNALRIDPQRIWRNYLAMVYRGTSRLLSPLEDVKEFGITLEEFVCLADCNGAVASLVRPSDTKEQFDKFVQTVERVCTGGRQGKEENLDEENPDEFMAISFSRKALGQTGDGHFSPIAAFDRETSSVLMFDTARFKYPPYWVPIELLFKSMLPLDSATGKSRGYVVLKAKHEFQGRKVCCVWRECFSVEDTTKKDLPEPKPVYETGQCCTAPCSCTYKFFNSDRCAKRTFVHWYVGEGMEEGEFSEAREDLASLEKDYEEVGVDSGDIKGNLG

Foldseek 3Di:
DDPPVVPDLFDDDFDPQWAACPDPVVVVQVVQQVVVQQQLQQVLLVLLQAAQPAPLAQLLNQLVSVCSSLVFDQVDDDDESCCSQPPPQDPPDDDPVCCRVHNDDPVVSCSSQVNRQKHKDWDQDDPDPVSLVVLLVVSSCQSNLNPPPDPPDDDSSNRQKWKKFWFFCVLSVHPDTTGIWTWRGAGPVQCWTWTSRSNCRNGHIIIHRSVSSSVRQQDADPVPRGGTGMMMMGGHPVRRDDDPQDDDDPPPPPDDPDDPDDDDDDPPDDPPPRPPDDDPPDDDDDDDDDDPDPDPPPPPPHVPDDPVVVVVVVVVVVVVVVVVVVVVVVVPPPPPDDD